Protein AF-A0AAW7X989-F1 (afdb_monomer)

Structure (mmCIF, N/CA/C/O backbone):
data_AF-A0AAW7X989-F1
#
_entry.id   AF-A0AAW7X989-F1
#
loop_
_atom_site.group_PDB
_atom_site.id
_atom_site.type_symbol
_atom_site.label_atom_id
_atom_site.label_alt_id
_atom_site.label_comp_id
_atom_site.label_asym_id
_atom_site.label_entity_id
_atom_site.label_seq_id
_atom_site.pdbx_PDB_ins_code
_atom_site.Cartn_x
_atom_site.Cartn_y
_atom_site.Cartn_z
_atom_site.occupancy
_atom_site.B_iso_or_equiv
_atom_site.auth_seq_id
_atom_site.auth_comp_id
_atom_site.auth_asym_id
_atom_site.auth_atom_id
_atom_site.pdbx_PDB_model_num
ATOM 1 N N . MET A 1 1 ? -22.372 1.387 -20.080 1.00 26.94 1 MET A N 1
ATOM 2 C CA . MET A 1 1 ? -23.281 0.435 -19.406 1.00 26.94 1 MET A CA 1
ATOM 3 C C . MET A 1 1 ? -22.443 -0.759 -18.949 1.00 26.94 1 MET A C 1
ATOM 5 O O . MET A 1 1 ? -22.240 -1.697 -19.709 1.00 26.94 1 MET A O 1
ATOM 9 N N . LEU A 1 2 ? -21.812 -0.649 -17.776 1.00 22.92 2 LEU A N 1
ATOM 10 C CA . LEU A 1 2 ? -20.914 -1.677 -17.239 1.00 22.92 2 LEU A CA 1
ATOM 11 C C . LEU A 1 2 ? -21.767 -2.790 -16.630 1.00 22.92 2 LEU A C 1
ATOM 13 O O . LEU A 1 2 ? -22.501 -2.557 -15.675 1.00 22.92 2 LEU A O 1
ATOM 17 N N . ARG A 1 3 ? -21.714 -3.981 -17.230 1.00 20.20 3 ARG A N 1
ATOM 18 C CA . ARG A 1 3 ? -22.381 -5.175 -16.711 1.00 20.20 3 ARG A CA 1
ATOM 19 C C . ARG A 1 3 ? -21.536 -5.755 -15.579 1.00 20.20 3 ARG A C 1
ATOM 21 O O . ARG A 1 3 ? -20.533 -6.415 -15.831 1.00 20.20 3 ARG A O 1
ATOM 28 N N . THR A 1 4 ? -21.962 -5.528 -14.345 1.00 22.70 4 THR A N 1
ATOM 29 C CA . THR A 1 4 ? -21.593 -6.339 -13.185 1.00 22.70 4 THR A CA 1
ATOM 30 C C . THR A 1 4 ? -22.244 -7.712 -13.341 1.00 22.70 4 THR A C 1
ATOM 32 O O . THR A 1 4 ? -23.438 -7.880 -13.113 1.00 22.70 4 THR A O 1
ATOM 35 N N . LYS A 1 5 ? -21.471 -8.709 -13.779 1.00 21.55 5 LYS A N 1
ATOM 36 C CA . LYS A 1 5 ? -21.834 -10.113 -13.567 1.00 21.55 5 LYS A CA 1
ATOM 37 C C . LYS A 1 5 ? -21.231 -10.543 -12.237 1.00 21.55 5 LYS A C 1
ATOM 39 O O . LYS A 1 5 ? -20.015 -10.652 -12.118 1.00 21.55 5 LYS A O 1
ATOM 44 N N . ALA A 1 6 ? -22.104 -10.761 -11.258 1.00 25.00 6 ALA A N 1
ATOM 45 C CA . ALA A 1 6 ? -21.800 -11.579 -10.100 1.00 25.00 6 ALA A CA 1
ATOM 46 C C . ALA A 1 6 ? -21.464 -12.993 -10.596 1.00 25.00 6 ALA A C 1
ATOM 48 O O . ALA A 1 6 ? -22.260 -13.607 -11.308 1.00 25.00 6 ALA A O 1
ATOM 49 N N . ILE A 1 7 ? -20.270 -13.474 -10.265 1.00 24.34 7 ILE A N 1
ATOM 50 C CA . ILE A 1 7 ? -19.922 -14.890 -10.336 1.00 24.34 7 ILE A CA 1
ATOM 51 C C . ILE A 1 7 ? -19.793 -15.328 -8.883 1.00 24.34 7 ILE A C 1
ATOM 53 O O . ILE A 1 7 ? -18.969 -14.798 -8.140 1.00 24.34 7 ILE A O 1
ATOM 57 N N . SER A 1 8 ? -20.694 -16.216 -8.475 1.00 21.70 8 SER A N 1
ATOM 58 C CA . SER A 1 8 ? -20.720 -16.834 -7.158 1.00 21.70 8 SER A CA 1
ATOM 59 C C . SER A 1 8 ? -19.760 -18.016 -7.085 1.00 21.70 8 SER A C 1
ATOM 61 O O . SER A 1 8 ? -19.730 -18.825 -8.007 1.00 21.70 8 SER A O 1
ATOM 63 N N . CYS A 1 9 ? -19.157 -18.143 -5.905 1.00 22.80 9 CYS A N 1
ATOM 64 C CA . CYS A 1 9 ? -18.614 -19.344 -5.270 1.00 22.80 9 CYS A CA 1
ATOM 65 C C . CYS A 1 9 ? -17.333 -19.985 -5.826 1.00 22.80 9 CYS A C 1
ATOM 67 O O . CYS A 1 9 ? -17.246 -20.375 -6.981 1.00 22.80 9 CYS A O 1
ATOM 69 N N . GLU A 1 10 ? -16.417 -20.159 -4.866 1.00 23.67 10 GLU A N 1
ATOM 70 C CA . GLU A 1 10 ? -15.284 -21.086 -4.824 1.00 23.67 10 GLU A CA 1
ATOM 71 C C . GLU A 1 10 ? -14.110 -20.782 -5.763 1.00 23.67 10 GLU A C 1
ATOM 73 O O . GLU A 1 10 ? -14.088 -21.192 -6.911 1.00 23.67 10 GLU A O 1
ATOM 78 N N . GLU A 1 11 ? -13.092 -20.079 -5.238 1.00 25.34 11 GLU A N 1
ATOM 79 C CA . GLU A 1 11 ? -11.726 -20.625 -5.099 1.00 25.34 11 GLU A CA 1
ATOM 80 C C . GLU A 1 11 ? -10.721 -19.575 -4.559 1.00 25.34 11 GLU A C 1
ATOM 82 O O . GLU A 1 11 ? -10.285 -18.647 -5.237 1.00 25.34 11 GLU A O 1
ATOM 87 N N . ARG A 1 12 ? -10.304 -19.801 -3.302 1.00 27.39 12 ARG A N 1
ATOM 88 C CA . ARG A 1 12 ? -9.016 -19.414 -2.685 1.00 27.39 12 ARG A CA 1
ATOM 89 C C . ARG A 1 12 ? -8.702 -17.915 -2.529 1.00 27.39 12 ARG A C 1
ATOM 91 O O . ARG A 1 12 ? -7.786 -17.360 -3.149 1.00 27.39 12 ARG A O 1
ATOM 98 N N . LEU A 1 13 ? -9.350 -17.316 -1.526 1.00 29.34 13 LEU A N 1
ATOM 99 C CA . LEU A 1 13 ? -8.733 -16.281 -0.689 1.00 29.34 13 LEU A CA 1
ATOM 100 C C . LEU A 1 13 ? -7.548 -16.912 0.063 1.00 29.34 13 LEU A C 1
ATOM 102 O O . LEU A 1 13 ? -7.733 -17.637 1.039 1.00 29.34 13 LEU A O 1
ATOM 106 N N . ALA A 1 14 ? -6.325 -16.664 -0.403 1.00 28.02 14 ALA A N 1
ATOM 107 C CA . ALA A 1 14 ? -5.122 -16.994 0.351 1.00 28.02 14 ALA A CA 1
ATOM 108 C C . ALA A 1 14 ? -4.975 -15.978 1.496 1.00 28.02 14 ALA A C 1
ATOM 110 O O . ALA A 1 14 ? -4.325 -14.946 1.362 1.00 28.02 14 ALA A O 1
ATOM 111 N N . ALA A 1 15 ? -5.642 -16.242 2.620 1.00 29.88 15 ALA A N 1
ATOM 112 C CA . ALA A 1 15 ? -5.335 -15.592 3.887 1.00 29.88 15 ALA A CA 1
ATOM 113 C C . ALA A 1 15 ? -4.097 -16.280 4.483 1.00 29.88 15 ALA A C 1
ATOM 115 O O . ALA A 1 15 ? -4.205 -17.167 5.332 1.00 29.88 15 ALA A O 1
ATOM 116 N N . GLU A 1 16 ? -2.904 -15.920 4.008 1.00 29.95 16 GLU A N 1
ATOM 117 C CA . GLU A 1 16 ? -1.667 -16.401 4.621 1.00 29.95 16 GLU A CA 1
ATOM 118 C C . GLU A 1 16 ? -1.505 -15.766 6.011 1.00 29.95 16 GLU A C 1
ATOM 120 O O . GLU A 1 16 ? -1.344 -14.554 6.179 1.00 29.95 16 GLU A O 1
ATOM 125 N N . ARG A 1 17 ? -1.590 -16.610 7.047 1.00 31.03 17 ARG A N 1
ATOM 126 C CA . ARG A 1 17 ? -1.372 -16.244 8.452 1.00 31.03 17 ARG A CA 1
ATOM 127 C C . ARG A 1 17 ? 0.098 -15.887 8.687 1.00 31.03 17 ARG A C 1
ATOM 129 O O . ARG A 1 17 ? 0.877 -16.734 9.115 1.00 31.03 17 ARG A O 1
ATOM 136 N N . PHE A 1 18 ? 0.463 -14.624 8.512 1.00 30.81 18 PHE A N 1
ATOM 137 C CA . PHE A 1 18 ? 1.726 -14.095 9.028 1.00 30.81 18 PHE A CA 1
ATOM 138 C C . PHE A 1 18 ? 1.503 -13.444 10.397 1.00 30.81 18 PHE A C 1
ATOM 140 O O . PHE A 1 18 ? 1.149 -12.275 10.501 1.00 30.81 18 PHE A O 1
ATOM 147 N N . GLY A 1 19 ? 1.705 -14.213 11.472 1.00 31.80 19 GLY A N 1
ATOM 148 C CA . GLY A 1 19 ? 1.618 -13.687 12.834 1.00 31.80 19 GLY A CA 1
ATOM 149 C C . GLY A 1 19 ? 1.968 -14.716 13.907 1.00 31.80 19 GLY A C 1
ATOM 150 O O . GLY A 1 19 ? 1.296 -15.735 14.059 1.00 31.80 19 GLY A O 1
ATOM 151 N N . SER A 1 20 ? 3.023 -14.428 14.674 1.00 30.95 20 SER A N 1
ATOM 152 C CA . SER A 1 20 ? 3.416 -15.176 15.871 1.00 30.95 20 SER A CA 1
ATOM 153 C C . SER A 1 20 ? 2.244 -15.255 16.859 1.00 30.95 20 SER A C 1
ATOM 155 O O . SER A 1 20 ? 1.770 -14.232 17.358 1.00 30.95 20 SER A O 1
ATOM 157 N N . ARG A 1 21 ? 1.756 -16.472 17.144 1.00 33.25 21 ARG A N 1
ATOM 158 C CA . ARG A 1 21 ? 0.724 -16.707 18.164 1.00 33.25 21 ARG A CA 1
ATOM 159 C C . ARG A 1 21 ? 1.309 -16.400 19.540 1.00 33.25 21 ARG A C 1
ATOM 161 O O . ARG A 1 21 ? 1.908 -17.274 20.165 1.00 33.25 21 ARG A O 1
ATOM 168 N N . LYS A 1 22 ? 1.070 -15.207 20.080 1.00 33.12 22 LYS A N 1
ATOM 169 C CA . LYS A 1 22 ? 1.146 -15.027 21.534 1.00 33.12 22 LYS A CA 1
ATOM 170 C C . LYS A 1 22 ? -0.106 -15.650 22.149 1.00 33.12 22 LYS A C 1
ATOM 172 O O . LYS A 1 22 ? -1.164 -15.034 22.193 1.00 33.12 22 LYS A O 1
ATOM 177 N N . LYS A 1 23 ? 0.011 -16.911 22.579 1.00 32.81 23 LYS A N 1
ATOM 178 C CA . LYS A 1 23 ? -0.984 -17.577 23.431 1.00 32.81 23 LYS A CA 1
ATOM 179 C C . LYS A 1 23 ? -1.071 -16.808 24.752 1.00 32.81 23 LYS A C 1
ATOM 181 O O . LYS A 1 23 ? -0.199 -16.949 25.602 1.00 32.81 23 LYS A O 1
ATOM 186 N N . GLN A 1 24 ? -2.137 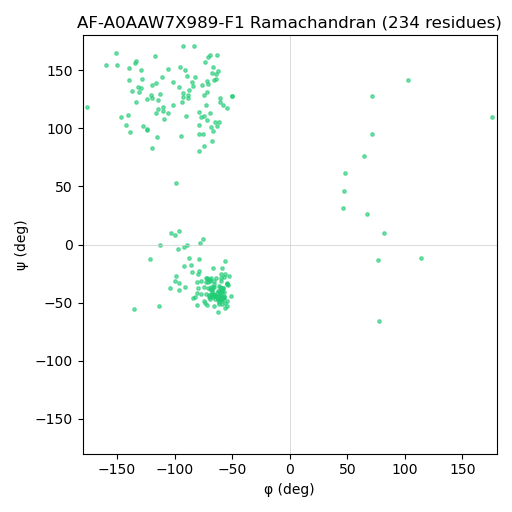-16.044 24.941 1.00 34.72 24 GLN A N 1
ATOM 187 C CA . GLN A 1 24 ? -2.627 -15.705 26.270 1.00 34.72 24 GLN A CA 1
ATOM 188 C C . GLN A 1 24 ? -4.141 -15.920 26.259 1.00 34.72 24 GLN A C 1
ATOM 190 O O . GLN A 1 24 ? -4.839 -15.451 25.365 1.00 34.72 24 GLN A O 1
ATOM 195 N N . LEU A 1 25 ? -4.598 -16.772 27.174 1.00 37.41 25 LEU A N 1
ATOM 196 C CA . LEU A 1 25 ? -5.944 -17.332 27.246 1.00 37.41 25 LEU A CA 1
ATOM 197 C C . LEU A 1 25 ? -7.041 -16.252 27.151 1.00 37.41 25 LEU A C 1
ATOM 199 O O . LEU A 1 25 ? -7.033 -15.302 27.929 1.00 37.41 25 LEU A O 1
ATOM 203 N N . GLY A 1 26 ? -7.996 -16.442 26.231 1.00 38.66 26 GLY A N 1
ATOM 204 C CA . GLY A 1 26 ? -9.345 -15.864 26.321 1.00 38.66 26 GLY A CA 1
ATOM 205 C C . GLY A 1 26 ? -9.778 -14.816 25.288 1.00 38.66 26 GLY A C 1
ATOM 206 O O . GLY A 1 26 ? -10.966 -14.529 25.241 1.00 38.66 26 GLY A O 1
ATOM 207 N N . LEU A 1 27 ? -8.897 -14.250 24.453 1.00 46.69 27 LEU A N 1
ATOM 208 C CA . LEU A 1 27 ? -9.274 -13.221 23.462 1.00 46.69 27 LEU A CA 1
ATOM 209 C C . LEU A 1 27 ? -8.399 -13.370 22.207 1.00 46.69 27 LEU A C 1
ATOM 211 O O . LEU A 1 27 ? -7.190 -13.138 22.259 1.00 46.69 27 LEU A O 1
ATOM 215 N N . ILE A 1 28 ? -8.975 -13.815 21.087 1.00 60.03 28 ILE A N 1
ATOM 216 C CA . ILE A 1 28 ? -8.216 -14.077 19.856 1.00 60.03 28 ILE A CA 1
ATOM 217 C C . ILE A 1 28 ? -7.947 -12.743 19.154 1.00 60.03 28 ILE A C 1
ATOM 219 O O . ILE A 1 28 ? -8.771 -12.264 18.379 1.00 60.03 28 ILE A O 1
ATOM 223 N N . ARG A 1 29 ? -6.768 -12.167 19.403 1.00 72.19 29 ARG A N 1
ATOM 224 C CA . ARG A 1 29 ? -6.212 -11.143 18.518 1.00 72.19 29 ARG A CA 1
ATOM 225 C C . ARG A 1 29 ? -5.416 -11.781 17.404 1.00 72.19 29 ARG A C 1
ATOM 227 O O . ARG A 1 29 ? -4.579 -12.650 17.659 1.00 72.19 29 ARG A O 1
ATOM 234 N N . VAL A 1 30 ? -5.658 -11.331 16.183 1.00 85.88 30 VAL A N 1
ATOM 235 C CA . VAL A 1 30 ? -4.981 -11.843 14.991 1.00 85.88 30 VAL A CA 1
ATOM 236 C C . VAL A 1 30 ? -4.474 -10.667 14.180 1.00 85.88 30 VAL A C 1
ATOM 238 O O . VAL A 1 30 ? -5.231 -9.740 13.909 1.00 85.88 30 VAL A O 1
ATOM 241 N N . SER A 1 31 ? -3.206 -10.728 13.781 1.00 88.25 31 SER A N 1
ATOM 242 C CA . SER A 1 31 ? -2.704 -9.883 12.704 1.00 88.25 31 SER A CA 1
ATOM 243 C C . SER A 1 31 ? -2.939 -10.613 11.387 1.00 88.25 31 SER A C 1
ATOM 245 O O . SER A 1 31 ? -2.574 -11.786 11.251 1.00 88.25 31 SER A O 1
ATOM 247 N N . LEU A 1 32 ? -3.612 -9.951 10.454 1.00 92.44 32 LEU A N 1
ATOM 248 C CA . LEU A 1 32 ? -4.003 -10.496 9.162 1.00 92.44 32 LEU A CA 1
ATOM 249 C C . LEU A 1 32 ? -3.562 -9.551 8.048 1.00 92.44 32 LEU A C 1
ATOM 251 O O . LEU A 1 32 ? -3.634 -8.330 8.179 1.00 92.44 32 LEU A O 1
ATOM 255 N N . VAL A 1 33 ? -3.120 -10.126 6.934 1.00 92.38 33 VAL A N 1
ATOM 256 C CA . VAL A 1 33 ? -2.794 -9.376 5.724 1.00 92.38 33 VAL A CA 1
ATOM 257 C C . VAL A 1 33 ? -3.772 -9.765 4.627 1.00 92.38 33 VAL A C 1
ATOM 259 O O . VAL A 1 33 ? -3.887 -10.938 4.284 1.00 92.38 33 VAL A O 1
ATOM 262 N N . LEU A 1 34 ? -4.454 -8.770 4.065 1.00 93.75 34 LEU A N 1
ATOM 263 C CA . LEU A 1 34 ? -5.230 -8.913 2.842 1.00 93.75 34 LEU A CA 1
ATOM 264 C C . LEU A 1 34 ? -4.353 -8.522 1.653 1.00 93.75 34 LEU A C 1
ATOM 266 O O . LEU A 1 34 ? -3.858 -7.397 1.598 1.00 93.75 34 LEU A O 1
ATOM 270 N N . GLN A 1 35 ? -4.176 -9.434 0.702 1.00 93.44 35 GLN A N 1
ATOM 271 C CA . GLN A 1 35 ? -3.420 -9.193 -0.526 1.00 93.44 35 GLN A CA 1
ATOM 272 C C . GLN A 1 35 ? -4.358 -8.931 -1.703 1.00 93.44 35 GLN A C 1
ATOM 274 O O . GLN A 1 35 ? -5.367 -9.613 -1.879 1.00 93.44 35 GLN A O 1
ATOM 279 N N . ILE A 1 36 ? -3.982 -7.973 -2.546 1.00 93.25 36 ILE A N 1
ATOM 280 C CA . ILE A 1 36 ? -4.599 -7.735 -3.847 1.00 93.25 36 ILE A CA 1
ATOM 281 C C . ILE A 1 36 ? -3.566 -8.040 -4.909 1.00 93.25 36 ILE A C 1
ATOM 283 O O . ILE A 1 36 ? -2.535 -7.372 -5.011 1.00 93.25 36 ILE A O 1
ATOM 287 N N . ASN A 1 37 ? -3.869 -9.050 -5.710 1.00 93.38 37 ASN A N 1
ATOM 288 C CA . ASN A 1 37 ? -2.971 -9.552 -6.732 1.00 93.38 37 ASN A CA 1
ATOM 289 C C . ASN A 1 37 ? -3.279 -8.924 -8.089 1.00 93.38 37 ASN A C 1
ATOM 291 O O . ASN A 1 37 ? -4.418 -8.560 -8.389 1.00 93.38 37 ASN A O 1
ATOM 295 N N . PHE A 1 38 ? -2.257 -8.836 -8.929 1.00 92.94 38 PHE A N 1
ATOM 296 C CA . PHE A 1 38 ? -2.438 -8.519 -10.334 1.00 92.94 38 PHE A CA 1
ATOM 297 C C . PHE A 1 38 ? -3.246 -9.614 -11.044 1.00 92.94 38 PHE A C 1
ATOM 299 O O . PHE A 1 38 ? -3.099 -10.800 -10.726 1.00 92.94 38 PHE A O 1
ATOM 306 N N . PRO A 1 39 ? -4.060 -9.251 -12.051 1.00 91.81 39 PRO A N 1
ATOM 307 C CA . PRO A 1 39 ? -4.686 -10.242 -12.910 1.00 91.81 39 PRO A CA 1
ATOM 308 C C . PRO A 1 39 ? -3.626 -10.970 -13.744 1.00 91.81 39 PRO A C 1
ATOM 310 O O . PRO A 1 39 ? -2.599 -10.396 -14.113 1.00 91.81 39 PRO A O 1
ATOM 313 N N . THR A 1 40 ? -3.904 -12.212 -14.139 1.00 91.31 40 THR A N 1
ATOM 314 C CA . THR A 1 40 ? -2.998 -13.024 -14.973 1.00 91.31 40 THR A CA 1
ATOM 315 C C . THR A 1 40 ? -2.598 -12.321 -16.274 1.00 91.31 40 THR A C 1
ATOM 317 O O . THR A 1 40 ? -1.477 -12.475 -16.752 1.00 91.31 40 THR A O 1
ATOM 320 N N . SER A 1 41 ? -3.491 -11.510 -16.851 1.00 93.19 41 SER A N 1
ATOM 321 C CA . SER A 1 41 ? -3.196 -10.713 -18.048 1.00 93.19 41 SER A CA 1
ATOM 322 C C . SER A 1 41 ? -2.070 -9.703 -17.824 1.00 93.19 41 SER A C 1
ATOM 324 O O . SER A 1 41 ? -1.263 -9.486 -18.724 1.00 93.19 41 SER A O 1
ATOM 326 N N . HIS A 1 42 ? -1.981 -9.114 -16.631 1.00 94.25 42 HIS A N 1
ATOM 327 C CA . HIS A 1 42 ? -0.890 -8.219 -16.261 1.00 94.25 42 HIS A CA 1
ATOM 328 C C . HIS A 1 42 ? 0.418 -8.979 -16.083 1.00 94.25 42 HIS A C 1
ATOM 330 O O . HIS A 1 42 ? 1.441 -8.539 -16.595 1.00 94.25 42 HIS A O 1
ATOM 336 N N . VAL A 1 43 ? 0.378 -10.139 -15.418 1.00 92.31 43 VAL A N 1
ATOM 337 C CA . VAL A 1 43 ? 1.565 -10.982 -15.189 1.00 92.31 43 VAL A CA 1
ATOM 338 C C . VAL A 1 43 ? 2.228 -11.363 -16.518 1.00 92.31 43 VAL A C 1
ATOM 340 O O . VAL A 1 43 ? 3.421 -11.136 -16.689 1.00 92.31 43 VAL A O 1
ATOM 343 N N . LYS A 1 44 ? 1.447 -11.776 -17.524 1.00 93.56 44 LYS A N 1
ATOM 344 C CA . LYS A 1 44 ? 1.967 -12.077 -18.874 1.00 93.56 44 LYS A CA 1
ATOM 345 C C . LYS A 1 44 ? 2.652 -10.880 -19.540 1.00 93.56 44 LYS A C 1
ATOM 347 O O . LYS A 1 44 ? 3.671 -11.020 -20.212 1.00 93.56 44 LYS A O 1
ATOM 352 N N . LYS A 1 45 ? 2.086 -9.681 -19.387 1.00 95.75 45 LYS A N 1
ATOM 353 C CA . LYS A 1 45 ? 2.678 -8.456 -19.944 1.00 95.75 45 LYS A CA 1
ATOM 354 C C . LYS A 1 45 ? 3.941 -8.050 -19.199 1.00 95.75 45 LYS A C 1
ATOM 356 O O . LYS A 1 45 ? 4.886 -7.582 -19.825 1.00 95.75 45 LYS A O 1
ATOM 361 N N . TYR A 1 46 ? 3.952 -8.235 -17.885 1.00 95.12 46 TYR A N 1
ATOM 362 C CA . TYR A 1 46 ? 5.126 -8.050 -17.051 1.00 95.12 46 TYR A CA 1
ATOM 363 C C . TYR A 1 46 ? 6.270 -8.965 -17.511 1.00 95.12 46 TYR A C 1
ATOM 365 O O . TYR A 1 46 ? 7.346 -8.460 -17.817 1.00 95.12 46 TYR A O 1
ATOM 373 N N . GLU A 1 47 ? 6.025 -10.263 -17.682 1.00 94.50 47 GLU A N 1
ATOM 374 C CA . GLU A 1 47 ? 7.021 -11.215 -18.196 1.00 94.50 47 GLU A CA 1
ATOM 375 C C . GLU A 1 47 ? 7.552 -10.794 -19.575 1.00 94.50 47 GLU A C 1
ATOM 377 O O . GLU A 1 47 ? 8.761 -10.737 -19.794 1.00 94.50 47 GLU A O 1
ATOM 382 N N . ALA A 1 48 ? 6.660 -10.404 -20.491 1.00 96.31 48 ALA A N 1
ATOM 383 C CA . ALA A 1 48 ? 7.038 -10.013 -21.848 1.00 96.31 48 ALA A CA 1
ATOM 384 C C . ALA A 1 48 ? 7.825 -8.689 -21.926 1.00 96.31 48 ALA A C 1
ATOM 386 O O . ALA A 1 48 ? 8.733 -8.554 -22.753 1.00 96.31 48 ALA A O 1
ATOM 387 N N . LEU A 1 49 ? 7.460 -7.695 -21.108 1.00 97.19 49 LEU A N 1
ATOM 388 C CA . LEU A 1 49 ? 7.987 -6.328 -21.197 1.00 97.19 49 LEU A CA 1
ATOM 389 C C . LEU A 1 49 ? 9.111 -6.027 -20.210 1.00 97.19 49 LEU A C 1
ATOM 391 O O . LEU A 1 49 ? 9.911 -5.141 -20.496 1.00 97.19 49 LEU A O 1
ATOM 395 N N . VAL A 1 50 ? 9.163 -6.716 -19.068 1.00 96.25 50 VAL A N 1
ATOM 396 C CA . VAL A 1 50 ? 10.196 -6.537 -18.031 1.00 96.25 50 VAL A CA 1
ATOM 397 C C . VAL A 1 50 ? 11.266 -7.615 -18.128 1.00 96.25 50 VAL A C 1
ATOM 399 O O . VAL A 1 50 ? 12.428 -7.307 -17.867 1.00 96.25 50 VAL A O 1
ATOM 402 N N . LYS A 1 51 ? 10.893 -8.823 -18.576 1.00 95.25 51 LYS A N 1
ATOM 403 C CA . LYS A 1 51 ? 11.789 -9.978 -18.715 1.00 95.25 51 LYS A CA 1
ATOM 404 C C . LYS A 1 51 ? 12.623 -10.181 -17.444 1.00 95.25 51 LYS A C 1
ATOM 406 O O . LYS A 1 51 ? 13.840 -9.984 -17.498 1.00 95.25 51 LYS A O 1
ATOM 411 N N . PRO A 1 52 ? 11.972 -10.443 -16.298 1.00 92.56 52 PRO A N 1
ATOM 412 C CA . PRO A 1 52 ? 12.703 -10.659 -15.061 1.00 92.56 52 PRO A CA 1
ATOM 413 C C . PRO A 1 52 ? 13.607 -11.890 -15.189 1.00 92.56 52 PRO A C 1
ATOM 415 O O . PRO A 1 52 ? 13.305 -12.807 -15.956 1.00 92.56 52 PRO A O 1
ATOM 418 N N . ASP A 1 53 ? 14.731 -11.873 -14.484 1.00 86.00 53 ASP A N 1
ATOM 419 C CA . ASP A 1 53 ? 15.665 -13.001 -14.406 1.00 86.00 53 ASP A CA 1
ATOM 420 C C . ASP A 1 53 ? 15.113 -14.156 -13.557 1.00 86.00 53 ASP A C 1
ATOM 422 O O . ASP A 1 53 ? 15.406 -15.313 -13.851 1.00 86.00 53 ASP A O 1
ATOM 426 N N . ASP A 1 54 ? 14.263 -13.842 -12.579 1.00 83.88 54 ASP A N 1
ATOM 427 C CA . ASP A 1 54 ? 13.477 -14.785 -11.787 1.00 83.88 54 ASP A CA 1
ATOM 428 C C . ASP A 1 54 ? 11.962 -14.521 -11.939 1.00 83.88 54 ASP A C 1
ATOM 430 O O . ASP A 1 54 ? 11.466 -13.398 -11.792 1.00 83.88 54 ASP A O 1
ATOM 434 N N . LEU A 1 55 ? 11.206 -15.575 -12.256 1.00 77.00 55 LEU A N 1
ATOM 435 C CA . LEU A 1 55 ? 9.748 -15.517 -12.385 1.00 77.00 55 LEU A CA 1
ATOM 436 C C . LEU A 1 55 ? 9.043 -15.559 -11.022 1.00 77.00 55 LEU A C 1
ATOM 438 O O . LEU A 1 55 ? 7.936 -15.024 -10.897 1.00 77.00 55 LEU A O 1
ATOM 442 N N . GLU A 1 56 ? 9.664 -16.135 -9.995 1.00 78.25 56 GLU A N 1
ATOM 443 C CA . GLU A 1 56 ? 9.102 -16.261 -8.648 1.00 78.25 56 GLU A CA 1
ATOM 444 C C . GLU A 1 56 ? 9.298 -14.983 -7.834 1.00 78.25 56 GLU A C 1
ATOM 446 O O . GLU A 1 56 ? 8.324 -14.476 -7.269 1.00 78.25 56 GLU A O 1
ATOM 451 N N . HIS A 1 57 ? 10.495 -14.391 -7.864 1.00 79.19 57 HIS A N 1
ATOM 452 C CA . HIS A 1 57 ? 10.817 -13.157 -7.143 1.00 79.19 57 HIS A CA 1
ATOM 453 C C . HIS A 1 57 ? 11.356 -12.069 -8.075 1.00 79.19 57 HIS A C 1
ATOM 455 O O . HIS A 1 57 ? 12.525 -12.040 -8.434 1.00 79.19 57 HIS A O 1
ATOM 461 N N . GLY A 1 58 ? 10.484 -11.135 -8.455 1.00 84.75 58 GLY A N 1
ATOM 462 C CA . GLY A 1 58 ? 10.820 -10.093 -9.423 1.00 84.75 58 GLY A CA 1
ATOM 463 C C . GLY A 1 58 ? 11.347 -8.775 -8.821 1.00 84.75 58 GLY A C 1
ATOM 464 O O . GLY A 1 58 ? 11.139 -8.498 -7.634 1.00 84.75 58 GLY A O 1
ATOM 465 N N . PRO A 1 59 ? 11.843 -7.845 -9.670 1.00 89.75 59 PRO A N 1
ATOM 466 C CA . PRO A 1 59 ? 12.419 -6.537 -9.299 1.00 89.75 59 PRO A CA 1
ATOM 467 C C . PRO A 1 59 ? 11.535 -5.602 -8.481 1.00 89.75 59 PRO A C 1
ATOM 469 O O . PRO A 1 59 ? 12.003 -4.580 -7.963 1.00 89.75 59 PRO A O 1
ATOM 472 N N . PHE A 1 60 ? 10.240 -5.892 -8.406 1.00 92.31 60 PHE A N 1
ATOM 473 C CA . PHE A 1 60 ? 9.251 -5.027 -7.773 1.00 92.31 60 PHE A CA 1
ATOM 474 C C . PHE A 1 60 ? 8.656 -5.636 -6.503 1.00 92.31 60 PHE A C 1
ATOM 476 O O . PHE A 1 60 ? 7.872 -4.978 -5.821 1.00 92.31 60 PHE A O 1
ATOM 483 N N . GLU A 1 61 ? 9.082 -6.838 -6.127 1.00 88.38 61 GLU A N 1
ATOM 484 C CA . GLU A 1 61 ? 8.659 -7.519 -4.908 1.00 88.38 61 GLU A CA 1
ATOM 485 C C . GLU A 1 61 ? 9.601 -7.187 -3.754 1.00 88.38 61 GLU A C 1
ATOM 487 O O . GLU A 1 61 ? 10.771 -6.852 -3.945 1.00 88.38 61 GLU A O 1
ATOM 492 N N . SER A 1 62 ? 9.087 -7.180 -2.523 1.00 79.69 62 SER A N 1
ATOM 493 C CA . SER A 1 62 ? 9.888 -6.911 -1.329 1.00 79.69 62 SER A CA 1
ATOM 494 C C . SER A 1 62 ? 9.918 -8.134 -0.433 1.00 79.69 62 SER A C 1
ATOM 496 O O . SER A 1 62 ? 8.908 -8.475 0.162 1.00 79.69 62 SER A O 1
ATOM 498 N N . TRP A 1 63 ? 11.098 -8.734 -0.297 1.00 72.62 63 TRP A N 1
ATOM 499 C CA . TRP A 1 63 ? 11.366 -9.945 0.485 1.00 72.62 63 TRP A CA 1
ATOM 500 C C . TRP A 1 63 ? 10.949 -9.849 1.961 1.00 72.62 63 TRP A C 1
ATOM 502 O O . TRP A 1 63 ? 10.674 -10.853 2.603 1.00 72.62 63 TRP A O 1
ATOM 512 N N . CYS A 1 64 ? 10.896 -8.635 2.515 1.00 74.38 64 CYS A N 1
ATOM 513 C CA . CYS A 1 64 ? 10.448 -8.384 3.884 1.00 74.38 64 CYS A CA 1
ATOM 514 C C . CYS A 1 64 ? 8.943 -8.084 4.005 1.00 74.38 64 CYS A C 1
ATOM 516 O O . CYS A 1 64 ? 8.464 -7.848 5.116 1.00 74.38 64 CYS A O 1
ATOM 518 N N . HIS A 1 65 ? 8.208 -8.030 2.891 1.00 77.75 65 HIS A N 1
ATOM 519 C CA . HIS A 1 65 ? 6.786 -7.695 2.850 1.00 77.75 65 HIS A CA 1
ATOM 520 C C . HIS A 1 65 ? 5.954 -8.874 2.318 1.00 77.75 65 HIS A C 1
ATOM 522 O O . HIS A 1 65 ? 6.499 -9.784 1.696 1.00 77.75 65 HIS A O 1
ATOM 528 N N . PRO A 1 66 ? 4.629 -8.873 2.548 1.00 76.50 66 PRO A N 1
ATOM 529 C CA . PRO A 1 66 ? 3.758 -9.957 2.107 1.00 76.50 66 PRO A CA 1
ATOM 530 C C . PRO A 1 66 ? 3.691 -10.051 0.576 1.00 76.50 66 PRO A C 1
ATOM 532 O O . PRO A 1 66 ? 3.003 -9.264 -0.078 1.00 76.50 66 PRO A O 1
ATOM 535 N N . VAL A 1 67 ? 4.363 -11.050 0.011 1.00 79.06 67 VAL A N 1
ATOM 536 C CA . VAL A 1 67 ? 4.326 -11.395 -1.417 1.00 79.06 67 VAL A CA 1
ATOM 537 C C . VAL A 1 67 ? 3.718 -12.781 -1.579 1.00 79.06 67 VAL A C 1
ATOM 539 O O . VAL A 1 67 ? 3.962 -13.667 -0.761 1.00 79.06 67 VAL A O 1
ATOM 542 N N . HIS A 1 68 ? 2.871 -12.946 -2.588 1.00 77.81 68 HIS A N 1
ATOM 543 C CA . HIS A 1 68 ? 2.200 -14.213 -2.846 1.00 77.81 68 HIS A CA 1
ATOM 544 C C . HIS A 1 68 ? 3.192 -15.217 -3.451 1.00 77.81 68 HIS A C 1
ATOM 546 O O . HIS A 1 68 ? 3.862 -14.910 -4.432 1.00 77.81 68 HIS A O 1
ATOM 552 N N . GLN A 1 69 ? 3.274 -16.419 -2.875 1.00 70.81 69 GLN A N 1
ATOM 553 C CA . GLN A 1 69 ? 4.313 -17.404 -3.212 1.00 70.81 69 GLN A CA 1
ATOM 554 C C . GLN A 1 69 ? 3.958 -18.278 -4.432 1.00 70.81 69 GLN A C 1
ATOM 556 O O . GLN A 1 69 ? 4.839 -18.772 -5.120 1.00 70.81 69 GLN A O 1
ATOM 561 N N . GLU A 1 70 ? 2.670 -18.442 -4.761 1.00 70.88 70 GLU A N 1
ATOM 562 C CA . GLU A 1 70 ? 2.211 -19.365 -5.819 1.00 70.88 70 GLU A CA 1
ATOM 563 C C . GLU A 1 70 ? 1.922 -18.650 -7.162 1.00 70.88 70 GLU A C 1
ATOM 565 O O . GLU A 1 70 ? 0.820 -18.717 -7.710 1.00 70.88 70 GLU A O 1
ATOM 570 N N . GLY A 1 71 ? 2.878 -17.872 -7.675 1.00 65.94 71 GLY A N 1
ATOM 571 C CA . GLY A 1 71 ? 2.862 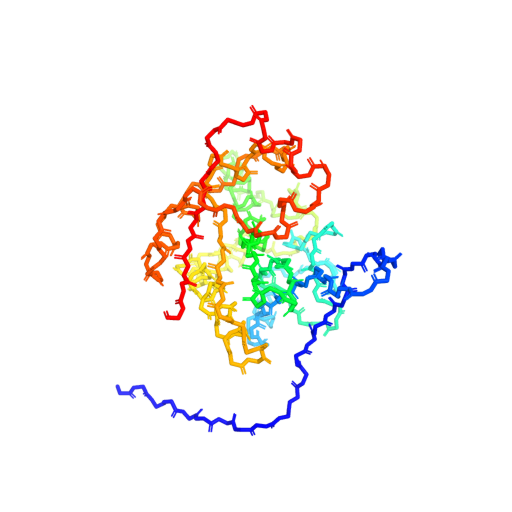-17.347 -9.055 1.00 65.94 71 GLY A CA 1
ATOM 572 C C . GLY A 1 71 ? 1.926 -16.163 -9.361 1.00 65.94 71 GLY A C 1
ATOM 573 O O . GLY A 1 71 ? 2.087 -15.499 -10.388 1.00 65.94 71 GLY A O 1
ATOM 574 N N . ARG A 1 72 ? 0.973 -15.819 -8.485 1.00 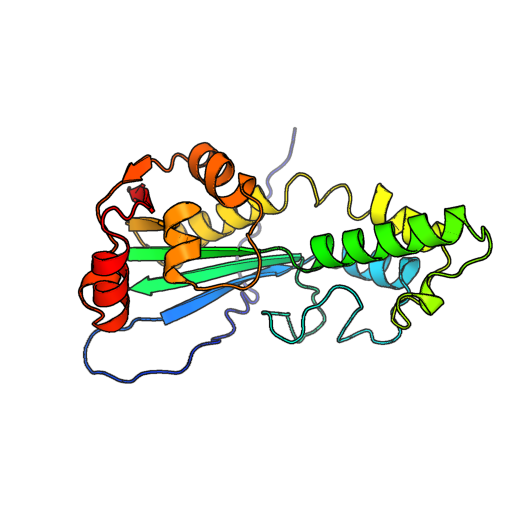81.62 72 ARG A N 1
ATOM 575 C CA . ARG A 1 72 ? 0.292 -14.511 -8.561 1.00 81.62 72 ARG A CA 1
ATOM 576 C C . ARG A 1 72 ? 1.214 -13.426 -8.014 1.00 81.62 72 ARG A C 1
ATOM 578 O O . ARG A 1 72 ? 1.830 -13.611 -6.977 1.00 81.62 72 ARG A O 1
ATOM 585 N N . LYS A 1 73 ? 1.271 -12.276 -8.684 1.00 89.00 73 LYS A N 1
ATOM 586 C CA . LYS A 1 73 ? 2.082 -11.132 -8.247 1.00 89.00 73 LYS A CA 1
ATOM 587 C C . LYS A 1 73 ? 1.255 -10.173 -7.393 1.00 89.00 73 LYS A C 1
ATOM 589 O O . LYS A 1 73 ? 0.191 -9.730 -7.834 1.00 89.00 73 LYS A O 1
ATOM 594 N N . THR A 1 74 ? 1.734 -9.829 -6.198 1.00 91.88 74 THR A N 1
ATOM 595 C CA . THR A 1 74 ? 1.040 -8.900 -5.290 1.00 91.88 74 THR A CA 1
ATOM 596 C C . THR A 1 74 ? 1.133 -7.466 -5.815 1.00 91.88 74 THR A C 1
ATOM 598 O O . THR A 1 74 ? 2.223 -6.911 -5.943 1.00 91.88 74 THR A O 1
ATOM 601 N N . MET A 1 75 ? -0.010 -6.831 -6.087 1.00 92.94 75 MET A N 1
ATOM 602 C CA . MET A 1 75 ? -0.078 -5.406 -6.430 1.00 92.94 75 MET A CA 1
ATOM 603 C C . MET A 1 75 ? -0.015 -4.544 -5.169 1.00 92.94 75 MET A C 1
ATOM 605 O O . MET A 1 75 ? 0.769 -3.600 -5.090 1.00 92.94 75 MET A O 1
ATOM 609 N N . ALA A 1 76 ? -0.874 -4.844 -4.200 1.00 94.06 76 ALA A N 1
ATOM 610 C CA . ALA A 1 76 ? -1.032 -4.072 -2.978 1.00 94.06 76 ALA A CA 1
ATOM 611 C C . ALA A 1 76 ? -1.484 -4.979 -1.835 1.00 94.06 76 ALA A C 1
ATOM 613 O O . ALA A 1 76 ? -1.942 -6.099 -2.062 1.00 94.06 76 ALA A O 1
ATOM 614 N N . TRP A 1 77 ? -1.368 -4.496 -0.605 1.00 94.19 77 TRP A N 1
ATOM 615 C CA . TRP A 1 77 ? -1.821 -5.230 0.568 1.00 94.19 77 TRP A CA 1
ATOM 616 C C . TRP A 1 77 ? -2.260 -4.288 1.690 1.00 94.19 77 TRP A C 1
ATOM 618 O O . TRP A 1 77 ? -1.807 -3.143 1.782 1.00 94.19 77 TRP A O 1
ATOM 628 N N . ALA A 1 78 ? -3.148 -4.790 2.544 1.00 94.50 78 ALA A N 1
ATOM 629 C CA . ALA A 1 78 ? -3.589 -4.144 3.771 1.00 94.50 78 ALA A CA 1
ATOM 630 C C . ALA A 1 78 ? -3.248 -5.039 4.964 1.00 94.50 78 ALA A C 1
ATOM 632 O O . ALA A 1 78 ? -3.626 -6.210 4.984 1.00 94.50 78 ALA A O 1
ATOM 633 N N . ARG A 1 79 ? -2.545 -4.499 5.961 1.00 93.12 79 ARG A N 1
ATOM 634 C CA . ARG A 1 79 ? -2.306 -5.185 7.239 1.00 93.12 79 ARG A CA 1
ATOM 635 C C . ARG A 1 79 ? -3.333 -4.712 8.253 1.00 93.12 79 ARG A C 1
ATOM 637 O O . ARG A 1 79 ? -3.608 -3.516 8.345 1.00 93.12 79 ARG A O 1
ATOM 644 N N . MET A 1 80 ? -3.897 -5.653 8.993 1.00 94.44 80 MET A N 1
ATOM 645 C CA . MET A 1 80 ? -5.010 -5.428 9.901 1.00 94.44 80 MET A CA 1
ATOM 646 C C . MET A 1 80 ? -4.776 -6.167 11.210 1.00 94.44 80 MET A C 1
ATOM 648 O O . MET A 1 80 ? -4.477 -7.359 11.201 1.00 94.44 80 MET A O 1
ATOM 652 N N . ASP A 1 81 ? -4.979 -5.469 12.318 1.00 93.38 81 ASP A N 1
ATOM 653 C CA . ASP A 1 81 ? -5.033 -6.069 13.643 1.00 93.38 81 ASP A CA 1
ATOM 654 C C . ASP A 1 81 ? -6.496 -6.204 14.063 1.00 93.38 81 ASP A C 1
ATOM 656 O O . ASP A 1 81 ? -7.248 -5.228 14.114 1.00 93.38 81 ASP A O 1
ATOM 660 N N . ILE A 1 82 ? -6.904 -7.443 14.320 1.00 93.00 82 ILE A N 1
ATOM 661 C CA . ILE A 1 82 ? -8.297 -7.833 14.522 1.00 93.00 82 ILE A CA 1
ATOM 662 C C . ILE A 1 82 ? -8.488 -8.255 15.975 1.00 93.00 82 ILE A C 1
ATOM 664 O O . ILE A 1 82 ? -7.748 -9.104 16.478 1.00 93.00 82 ILE A O 1
ATOM 668 N N . ASP A 1 83 ? -9.507 -7.703 16.627 1.00 93.25 83 ASP A N 1
ATOM 669 C CA . ASP A 1 83 ? -9.996 -8.137 17.932 1.00 93.25 83 ASP A CA 1
ATOM 670 C C . ASP A 1 83 ? -11.490 -8.467 17.847 1.00 93.25 83 ASP A C 1
ATOM 672 O O . ASP A 1 83 ? -12.359 -7.595 17.922 1.00 93.25 83 ASP A O 1
ATOM 676 N N . PHE A 1 84 ? -11.788 -9.759 17.706 1.00 90.88 84 PHE A N 1
ATOM 677 C CA . PHE A 1 84 ? -13.162 -10.251 17.598 1.00 90.88 84 PHE A CA 1
ATOM 678 C C . PHE A 1 84 ? -13.984 -9.996 18.863 1.00 90.88 84 PHE A C 1
ATOM 680 O O . PHE A 1 84 ? -15.195 -9.820 18.782 1.00 90.88 84 PHE A O 1
ATOM 687 N N . ALA A 1 85 ? -13.347 -9.937 20.035 1.00 90.88 85 ALA A N 1
ATOM 688 C CA . ALA A 1 85 ? -14.071 -9.765 21.290 1.00 90.88 85 ALA A CA 1
ATOM 689 C C . ALA A 1 85 ? -14.645 -8.355 21.458 1.00 90.88 85 ALA A C 1
ATOM 691 O O . ALA A 1 85 ? -15.661 -8.177 22.122 1.00 90.88 85 ALA A O 1
ATOM 692 N N . THR A 1 86 ? -13.993 -7.357 20.861 1.00 90.75 86 THR A N 1
ATOM 693 C CA . THR A 1 86 ? -14.440 -5.958 20.876 1.00 90.75 86 THR A CA 1
ATOM 694 C C . THR A 1 86 ? -15.086 -5.552 19.555 1.00 90.75 86 THR A C 1
ATOM 696 O O . THR A 1 86 ? -15.328 -4.368 19.325 1.00 90.75 86 THR A O 1
ATOM 699 N N . ASN A 1 87 ? -15.348 -6.519 18.667 1.00 93.88 87 ASN A N 1
ATOM 700 C CA . ASN A 1 87 ? -15.871 -6.282 17.328 1.00 93.88 87 ASN A CA 1
ATOM 701 C C . ASN A 1 87 ? -15.104 -5.157 16.605 1.00 93.88 87 ASN A C 1
ATOM 703 O O . ASN A 1 87 ? -15.708 -4.214 16.090 1.00 93.88 87 ASN A O 1
ATOM 707 N N . THR A 1 88 ? -13.767 -5.191 16.669 1.00 95.31 88 THR A N 1
ATOM 708 C CA . THR A 1 88 ? -12.911 -4.083 16.231 1.00 95.31 88 THR A CA 1
ATOM 709 C C . THR A 1 88 ? -11.779 -4.556 15.324 1.00 95.31 88 THR A C 1
ATOM 711 O O . THR A 1 88 ? -11.080 -5.521 15.628 1.00 95.31 88 THR A O 1
ATOM 714 N N . VAL A 1 89 ? -11.546 -3.818 14.237 1.00 96.56 89 VAL A N 1
ATOM 715 C CA . VAL A 1 89 ? -10.351 -3.923 13.391 1.00 96.56 89 VAL A CA 1
ATOM 716 C C . VAL A 1 89 ? -9.614 -2.593 13.374 1.00 96.56 89 VAL A C 1
ATOM 718 O O . VAL A 1 89 ? -10.225 -1.539 13.217 1.00 96.56 89 VAL A O 1
ATOM 721 N N . LEU A 1 90 ? -8.289 -2.640 13.468 1.00 95.81 90 LEU A N 1
ATOM 722 C CA . LEU A 1 90 ? -7.410 -1.543 13.081 1.00 95.81 90 LEU A CA 1
ATOM 723 C C . LEU A 1 90 ? -6.731 -1.907 11.768 1.00 95.81 90 LEU A C 1
ATOM 725 O O . LEU A 1 90 ? -5.903 -2.814 11.716 1.00 95.81 90 LEU A O 1
ATOM 729 N N . ILE A 1 91 ? -7.064 -1.185 10.705 1.00 95.56 91 ILE A N 1
ATOM 730 C CA . ILE A 1 91 ? -6.273 -1.199 9.48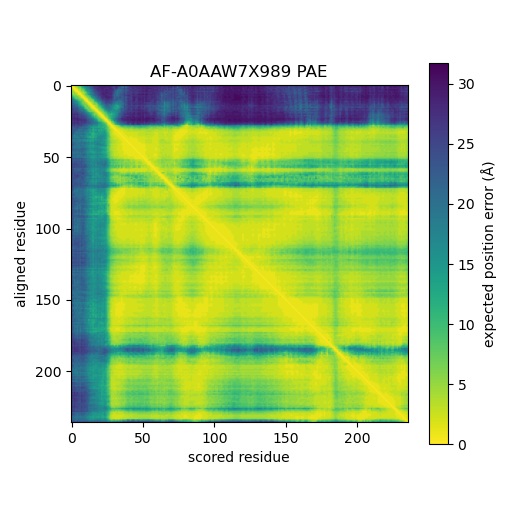4 1.00 95.56 91 ILE A CA 1
ATOM 731 C C . ILE A 1 91 ? -4.984 -0.434 9.808 1.00 95.56 91 ILE A C 1
ATOM 733 O O . ILE A 1 91 ? -4.963 0.783 9.997 1.00 95.56 91 ILE A O 1
ATOM 737 N N . GLU A 1 92 ? -3.896 -1.178 9.926 1.00 89.94 92 GLU A N 1
ATOM 738 C CA . GLU A 1 92 ? -2.596 -0.671 10.340 1.00 89.94 92 GLU A CA 1
ATOM 739 C C . GLU A 1 92 ? -1.952 0.132 9.207 1.00 89.94 92 GLU A C 1
ATOM 741 O O . GLU A 1 92 ? -1.434 1.240 9.392 1.00 89.94 92 GLU A O 1
ATOM 746 N N . GLU A 1 93 ? -1.948 -0.441 8.012 1.00 89.38 93 GLU A N 1
ATOM 747 C CA . GLU A 1 93 ? -1.335 0.159 6.838 1.00 89.38 93 GLU A CA 1
ATOM 748 C C . GLU A 1 93 ? -1.903 -0.435 5.556 1.00 89.38 93 GLU A C 1
ATOM 750 O O . GLU A 1 93 ? -2.359 -1.577 5.517 1.00 89.38 93 GLU A O 1
ATOM 755 N N . ILE A 1 94 ? -1.830 0.374 4.506 1.00 92.44 94 ILE A N 1
ATOM 756 C CA . ILE A 1 94 ? -2.108 -0.006 3.128 1.00 92.44 94 ILE A CA 1
ATOM 757 C C . ILE A 1 94 ? -0.856 0.349 2.339 1.00 92.44 94 ILE A C 1
ATOM 759 O O . ILE A 1 94 ? -0.396 1.494 2.391 1.00 92.44 94 ILE A O 1
ATOM 763 N N . GLN A 1 95 ? -0.295 -0.623 1.629 1.00 90.88 95 GLN A N 1
ATOM 764 C CA . GLN A 1 95 ? 0.948 -0.443 0.891 1.00 90.88 95 GLN A CA 1
ATOM 765 C C . GLN A 1 95 ? 0.867 -1.016 -0.521 1.00 90.88 95 GLN A C 1
ATOM 767 O O . GLN A 1 95 ? 0.082 -1.912 -0.826 1.00 90.88 95 GLN A O 1
ATOM 772 N N . ASN A 1 96 ? 1.725 -0.473 -1.381 1.00 92.62 96 ASN A N 1
ATOM 773 C CA . ASN A 1 96 ? 1.964 -0.950 -2.731 1.00 92.62 96 ASN A CA 1
ATOM 774 C C . ASN A 1 96 ? 3.467 -0.886 -2.999 1.00 92.62 96 ASN A C 1
ATOM 776 O O . ASN A 1 96 ? 4.031 0.172 -3.297 1.00 92.62 96 ASN A O 1
ATOM 780 N N . ASP A 1 97 ? 4.129 -2.022 -2.826 1.00 90.44 97 ASP A N 1
ATOM 781 C CA . ASP A 1 97 ? 5.564 -2.132 -3.063 1.00 90.44 97 ASP A CA 1
ATOM 782 C C . ASP A 1 97 ? 5.892 -2.143 -4.544 1.00 90.44 97 ASP A C 1
ATOM 784 O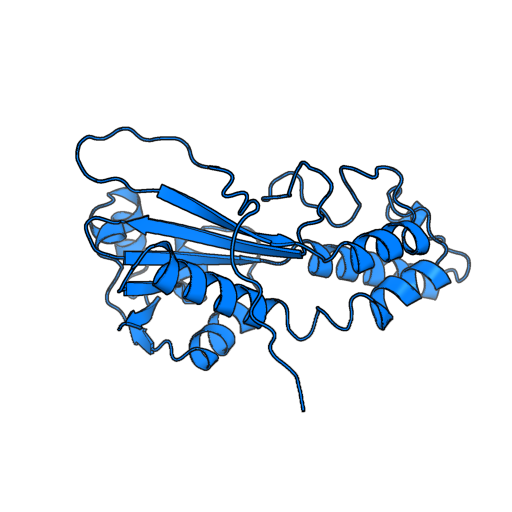 O . ASP A 1 97 ? 6.874 -1.527 -4.954 1.00 90.44 97 ASP A O 1
ATOM 788 N N . TRP A 1 98 ? 5.030 -2.773 -5.338 1.00 93.69 98 TRP A N 1
ATOM 789 C CA . TRP A 1 98 ? 5.267 -3.007 -6.747 1.00 93.69 98 TRP A CA 1
ATOM 790 C C . TRP A 1 98 ? 5.405 -1.706 -7.536 1.00 93.69 98 TRP A C 1
ATOM 792 O O . TRP A 1 98 ? 6.447 -1.434 -8.132 1.00 93.69 98 TRP A O 1
ATOM 802 N N . LEU A 1 99 ? 4.382 -0.848 -7.493 1.00 93.44 99 LEU A N 1
ATOM 803 C CA . LEU A 1 99 ? 4.389 0.454 -8.163 1.00 93.44 99 LEU A CA 1
ATOM 804 C C . LEU A 1 99 ? 5.496 1.345 -7.608 1.00 93.44 99 LEU A C 1
ATOM 806 O O . LEU A 1 99 ? 6.189 2.019 -8.369 1.00 93.44 99 LEU A O 1
ATOM 810 N N . ARG A 1 100 ? 5.708 1.325 -6.287 1.00 92.19 100 ARG A N 1
ATOM 811 C CA . ARG A 1 100 ? 6.755 2.120 -5.639 1.00 92.19 100 ARG A CA 1
ATOM 812 C C . ARG A 1 100 ? 8.143 1.730 -6.145 1.00 92.19 100 ARG A C 1
ATOM 814 O O . ARG A 1 100 ? 8.913 2.615 -6.521 1.00 92.19 100 ARG A O 1
ATOM 821 N N . LYS A 1 101 ? 8.472 0.438 -6.173 1.00 92.62 101 LYS A N 1
ATOM 822 C CA . LYS A 1 101 ? 9.765 -0.071 -6.651 1.00 92.62 101 LYS A CA 1
ATOM 823 C C . LYS A 1 101 ? 9.927 0.122 -8.156 1.00 92.62 101 LYS A C 1
ATOM 825 O O . LYS A 1 101 ? 10.977 0.603 -8.582 1.00 92.62 101 LYS A O 1
ATOM 830 N N . ALA A 1 102 ? 8.884 -0.140 -8.942 1.00 94.62 102 ALA A N 1
ATOM 831 C CA . ALA A 1 102 ? 8.889 0.077 -10.387 1.00 94.62 102 ALA A CA 1
ATOM 832 C C . ALA A 1 102 ? 9.172 1.547 -10.744 1.00 94.62 102 ALA A C 1
ATOM 834 O O . ALA A 1 102 ? 10.077 1.834 -11.527 1.00 94.62 102 ALA A O 1
ATOM 835 N N . GLN A 1 103 ? 8.492 2.493 -10.088 1.00 94.00 103 GLN A N 1
ATOM 836 C CA . GLN A 1 103 ? 8.722 3.928 -10.282 1.00 94.00 103 GLN A CA 1
ATOM 837 C C . GLN A 1 103 ? 10.106 4.380 -9.792 1.00 94.00 103 GLN A C 1
ATOM 839 O O . GLN A 1 103 ? 10.746 5.231 -10.413 1.00 94.00 103 GLN A O 1
ATOM 844 N N . GLN A 1 104 ? 10.617 3.813 -8.694 1.00 93.38 104 GLN A N 1
ATOM 845 C CA . GLN A 1 104 ? 11.983 4.088 -8.235 1.00 93.38 104 GLN A CA 1
ATOM 846 C C . GLN A 1 104 ? 13.040 3.607 -9.239 1.00 93.38 104 GLN A C 1
ATOM 848 O O . GLN A 1 104 ? 13.990 4.344 -9.512 1.00 93.38 104 GLN A O 1
ATOM 853 N N . ALA A 1 105 ? 12.879 2.402 -9.793 1.00 94.31 105 ALA A N 1
ATOM 854 C CA . ALA A 1 105 ? 13.756 1.867 -10.830 1.00 94.31 105 ALA A CA 1
ATOM 855 C C . ALA A 1 105 ? 13.705 2.736 -12.095 1.00 94.31 105 ALA A C 1
ATOM 857 O O . ALA A 1 105 ? 14.753 3.155 -12.591 1.00 94.31 105 ALA A O 1
ATOM 858 N N . TRP A 1 106 ? 12.499 3.096 -12.544 1.00 95.62 106 TRP A N 1
ATOM 859 C CA . TRP A 1 106 ? 12.280 3.971 -13.695 1.00 95.62 106 TRP A CA 1
ATOM 860 C C . TRP A 1 106 ? 13.018 5.306 -13.562 1.00 95.62 106 TRP A C 1
ATOM 862 O O . TRP A 1 106 ? 13.848 5.637 -14.403 1.00 95.62 106 TRP A O 1
ATOM 872 N N . ARG A 1 107 ? 12.833 6.028 -12.448 1.00 95.50 107 ARG A N 1
ATOM 873 C CA . ARG A 1 107 ? 13.515 7.316 -12.201 1.00 95.50 107 ARG A CA 1
ATOM 874 C C . ARG A 1 107 ? 15.040 7.202 -12.227 1.00 95.50 107 ARG A C 1
ATOM 876 O O . ARG A 1 107 ? 15.718 8.117 -12.698 1.00 95.50 107 ARG A O 1
ATOM 883 N N . LYS A 1 108 ? 15.601 6.104 -11.706 1.00 95.12 108 LYS A N 1
ATOM 884 C CA . LYS A 1 108 ? 17.053 5.860 -11.732 1.00 95.12 108 LYS A CA 1
ATOM 885 C C . LYS A 1 108 ? 17.553 5.627 -13.159 1.00 95.12 108 LYS A C 1
ATOM 887 O O . LYS A 1 108 ? 18.586 6.187 -13.521 1.00 95.12 108 LYS A O 1
ATOM 892 N N . ILE A 1 109 ? 16.829 4.834 -13.947 1.00 94.31 109 ILE A N 1
ATOM 893 C CA . ILE A 1 109 ? 17.157 4.545 -15.349 1.00 94.31 109 ILE A CA 1
ATOM 894 C C . ILE A 1 109 ? 17.052 5.818 -16.196 1.00 94.31 109 ILE A C 1
ATOM 896 O O . ILE A 1 109 ? 18.005 6.146 -16.903 1.00 94.31 109 ILE A O 1
ATOM 900 N N . GLU A 1 110 ? 15.974 6.590 -16.049 1.00 94.81 110 GLU A N 1
ATOM 901 C CA . GLU A 1 110 ? 15.748 7.853 -16.765 1.00 94.81 110 GLU A CA 1
ATOM 902 C C . GLU A 1 110 ? 16.901 8.839 -16.533 1.00 94.81 110 GLU A C 1
ATOM 904 O O . GLU A 1 110 ? 17.538 9.329 -17.467 1.00 94.81 110 GLU A O 1
ATOM 909 N N . LYS A 1 111 ? 17.264 9.051 -15.260 1.00 94.94 111 LYS A N 1
ATOM 910 C CA . LYS A 1 111 ? 18.367 9.938 -14.862 1.00 94.94 111 LYS A CA 1
ATOM 911 C C . LYS A 1 111 ? 19.713 9.510 -15.455 1.00 94.94 111 LYS A C 1
ATOM 913 O O . LYS A 1 111 ? 20.586 10.343 -15.691 1.00 94.94 111 LYS A O 1
ATOM 918 N N . ARG A 1 112 ? 19.922 8.208 -15.657 1.00 93.44 112 ARG A N 1
ATOM 919 C CA . ARG A 1 112 ? 21.154 7.669 -16.248 1.00 93.44 112 ARG A CA 1
ATOM 920 C C . ARG A 1 112 ? 21.148 7.808 -17.764 1.00 93.44 112 ARG A C 1
ATOM 922 O O . ARG A 1 112 ? 22.180 8.172 -18.323 1.00 93.44 112 ARG A O 1
ATOM 929 N N . ARG A 1 113 ? 19.996 7.628 -18.412 1.00 93.12 113 ARG A N 1
ATOM 930 C CA . ARG A 1 113 ? 19.855 7.822 -19.860 1.00 93.12 113 ARG A CA 1
ATOM 931 C C . ARG A 1 113 ? 19.980 9.265 -20.316 1.00 93.12 113 ARG A C 1
ATOM 933 O O . ARG A 1 113 ? 20.513 9.489 -21.395 1.00 93.12 113 ARG A O 1
ATOM 940 N N . GLN A 1 114 ? 19.626 10.226 -19.465 1.00 93.19 114 GLN A N 1
ATOM 941 C CA . GLN A 1 114 ? 19.950 11.640 -19.697 1.00 93.19 114 GLN A CA 1
ATOM 942 C C . GLN A 1 114 ? 21.460 11.885 -19.873 1.00 93.19 114 GLN A C 1
ATOM 944 O O . GLN A 1 114 ? 21.847 12.830 -20.549 1.00 93.19 114 GLN A O 1
ATOM 949 N N . LYS A 1 115 ? 22.318 11.041 -19.278 1.00 93.44 115 LYS A N 1
ATOM 950 C CA . LYS A 1 115 ? 23.783 11.122 -19.410 1.00 93.44 115 LYS A CA 1
ATOM 951 C C . LYS A 1 115 ? 24.344 10.189 -20.482 1.00 93.44 115 LYS A C 1
ATOM 953 O O . LYS A 1 115 ? 25.354 10.506 -21.094 1.00 93.44 115 LYS A O 1
ATOM 958 N N . ASN A 1 116 ? 23.724 9.027 -20.672 1.00 92.31 116 ASN A N 1
ATOM 959 C CA . ASN A 1 116 ? 24.108 8.049 -21.684 1.00 92.31 116 ASN A CA 1
ATOM 960 C C . ASN A 1 116 ? 22.852 7.391 -22.290 1.00 92.31 116 ASN A C 1
ATOM 962 O O . ASN A 1 116 ? 22.306 6.468 -21.681 1.00 92.31 116 ASN A O 1
ATOM 966 N N . PRO A 1 117 ? 22.421 7.781 -23.501 1.00 91.75 117 PRO A N 1
ATOM 967 C CA . PRO A 1 117 ? 21.210 7.250 -24.132 1.00 91.75 117 PRO A CA 1
ATOM 968 C C . PRO A 1 117 ? 21.201 5.730 -24.357 1.00 91.75 117 PRO A C 1
ATOM 970 O O . PRO A 1 117 ? 20.133 5.141 -24.485 1.00 91.75 117 PRO A O 1
ATOM 973 N N . THR A 1 118 ? 22.364 5.074 -24.375 1.00 91.38 118 THR A N 1
ATOM 974 C CA . THR A 1 118 ? 22.486 3.617 -24.600 1.00 91.38 118 THR A CA 1
ATOM 975 C C . THR A 1 118 ? 22.417 2.788 -23.314 1.00 91.38 118 THR A C 1
ATOM 977 O O . THR A 1 118 ? 22.491 1.559 -23.353 1.00 91.38 118 THR A O 1
ATOM 980 N N . HIS A 1 119 ? 22.259 3.441 -22.158 1.00 89.44 119 HIS A N 1
ATOM 981 C CA . HIS A 1 119 ? 22.221 2.775 -20.860 1.00 89.44 119 HIS A CA 1
ATOM 982 C C . HIS A 1 119 ? 21.049 1.783 -20.785 1.00 89.44 119 HIS A C 1
ATOM 984 O O . HIS A 1 119 ? 19.889 2.141 -21.017 1.00 89.44 119 HIS A O 1
ATOM 990 N N . LYS A 1 120 ? 21.354 0.526 -20.442 1.00 91.31 120 LYS A N 1
ATOM 991 C CA . LYS A 1 120 ? 20.371 -0.564 -20.352 1.00 91.31 120 LYS A CA 1
ATOM 992 C C . LYS A 1 120 ? 19.753 -0.644 -18.948 1.00 91.31 120 LYS A C 1
ATOM 994 O O . LYS A 1 120 ? 20.494 -0.451 -17.982 1.00 91.31 120 LYS A O 1
ATOM 999 N N . PRO A 1 121 ? 18.462 -0.990 -18.794 1.00 93.12 121 PRO A N 1
ATOM 1000 C CA . PRO A 1 121 ? 17.840 -1.216 -17.483 1.00 93.12 121 PRO A CA 1
ATOM 1001 C C . PRO A 1 121 ? 18.612 -2.188 -16.574 1.00 93.12 121 PRO A C 1
ATOM 1003 O O . PRO A 1 121 ? 18.879 -1.845 -15.422 1.00 93.12 121 PRO A O 1
ATOM 1006 N N . ALA A 1 122 ? 19.081 -3.312 -17.133 1.00 93.38 122 ALA A N 1
ATOM 1007 C CA . ALA A 1 122 ? 19.841 -4.361 -16.438 1.00 93.38 122 ALA A CA 1
ATOM 1008 C C . ALA A 1 122 ? 21.077 -3.859 -15.663 1.00 93.38 122 ALA A C 1
ATOM 1010 O O . ALA A 1 122 ? 21.496 -4.446 -14.675 1.00 93.38 122 ALA A O 1
ATOM 1011 N N . THR A 1 123 ? 21.676 -2.746 -16.092 1.00 89.94 123 THR A N 1
ATOM 1012 C CA . THR A 1 123 ? 22.861 -2.171 -15.422 1.00 89.94 1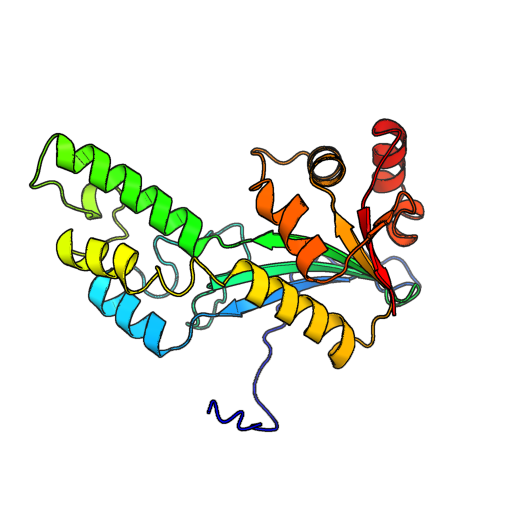23 THR A CA 1
ATOM 1013 C C . THR A 1 123 ? 22.521 -1.373 -14.155 1.00 89.94 123 THR A C 1
ATOM 1015 O O . THR A 1 123 ? 23.415 -1.009 -13.397 1.00 89.94 123 THR A O 1
ATOM 1018 N N . ILE A 1 124 ? 21.239 -1.066 -13.930 1.00 87.88 124 ILE A N 1
ATOM 1019 C CA . ILE A 1 124 ? 20.729 -0.403 -12.718 1.00 87.88 124 ILE A CA 1
ATOM 1020 C C . ILE A 1 124 ? 20.037 -1.400 -11.800 1.00 87.88 124 ILE A C 1
ATOM 1022 O O . ILE A 1 124 ? 20.136 -1.278 -10.580 1.00 87.88 124 ILE A O 1
ATOM 1026 N N . ASN A 1 125 ? 19.324 -2.353 -12.388 1.00 90.38 125 ASN A N 1
ATOM 1027 C CA . ASN A 1 125 ? 18.748 -3.484 -11.690 1.00 90.38 125 ASN A CA 1
ATOM 1028 C C . ASN A 1 125 ? 18.910 -4.711 -12.588 1.00 90.38 125 ASN A C 1
ATOM 1030 O O . ASN A 1 125 ? 18.276 -4.757 -13.642 1.00 90.38 125 ASN A O 1
ATOM 1034 N N . SER A 1 126 ? 19.761 -5.656 -12.184 1.00 91.31 126 SER A N 1
ATOM 1035 C CA . SER A 1 126 ? 20.052 -6.880 -12.942 1.00 91.31 126 SER A CA 1
ATOM 1036 C C . SER A 1 126 ? 18.810 -7.730 -13.185 1.00 91.31 126 SER A C 1
ATOM 1038 O O . SER A 1 126 ? 18.729 -8.380 -14.221 1.00 91.31 126 SER A O 1
ATOM 1040 N N . GLU A 1 127 ? 17.807 -7.602 -12.315 1.00 92.50 127 GLU A N 1
ATOM 1041 C CA . GLU A 1 127 ? 16.528 -8.309 -12.395 1.00 92.50 127 GLU A CA 1
ATOM 1042 C C . GLU A 1 127 ? 15.586 -7.738 -13.480 1.00 92.50 127 GLU A C 1
ATOM 1044 O O . GLU A 1 127 ? 14.428 -8.133 -13.600 1.00 92.50 127 GLU A O 1
ATOM 1049 N N . ILE A 1 128 ? 16.043 -6.761 -14.278 1.00 95.12 128 ILE A N 1
ATOM 1050 C CA . ILE A 1 128 ? 15.297 -6.185 -15.408 1.00 95.12 128 ILE A CA 1
ATOM 1051 C C . ILE A 1 128 ? 16.025 -6.507 -16.720 1.00 95.12 128 ILE A C 1
ATOM 1053 O O . ILE A 1 128 ? 16.866 -5.733 -17.188 1.00 95.12 128 ILE A O 1
ATOM 1057 N N . GLY A 1 129 ? 15.647 -7.617 -17.363 1.00 95.06 129 GLY A N 1
ATOM 1058 C CA . GLY A 1 129 ? 16.180 -8.064 -18.659 1.00 95.06 129 GLY A CA 1
ATOM 1059 C C . GLY A 1 129 ? 15.615 -7.328 -19.884 1.00 95.06 129 GLY A C 1
ATOM 1060 O O . GLY A 1 129 ? 15.952 -7.644 -21.029 1.00 95.06 129 GLY A O 1
ATOM 1061 N N . ALA A 1 130 ? 14.733 -6.352 -19.680 1.00 95.00 130 ALA A N 1
ATOM 1062 C CA . ALA A 1 130 ? 14.094 -5.587 -20.744 1.00 95.00 130 ALA A CA 1
ATOM 1063 C C . ALA A 1 130 ? 15.007 -4.564 -21.440 1.00 95.00 130 ALA A C 1
ATOM 1065 O O . ALA A 1 130 ? 15.956 -4.023 -20.864 1.00 95.00 130 ALA A O 1
ATOM 1066 N N . SER A 1 131 ? 14.643 -4.209 -22.681 1.00 96.12 131 SER A N 1
ATOM 1067 C CA . SER A 1 131 ? 15.122 -2.964 -23.291 1.00 96.12 131 SER A CA 1
ATOM 1068 C C . SER A 1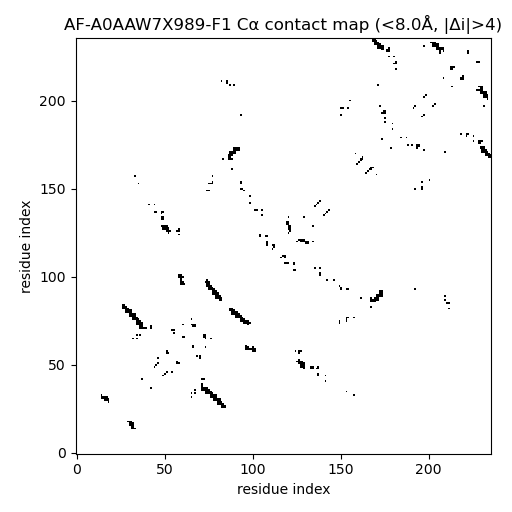 131 ? 14.496 -1.758 -22.586 1.00 96.12 131 SER A C 1
ATOM 1070 O O . SER A 1 131 ? 13.486 -1.874 -21.886 1.00 96.12 131 SER A O 1
ATOM 1072 N N . TYR A 1 132 ? 15.072 -0.575 -22.784 1.00 96.00 132 TYR A N 1
ATOM 1073 C CA . TYR A 1 132 ? 14.500 0.648 -22.229 1.00 96.00 132 TYR A CA 1
ATOM 1074 C C . TYR A 1 132 ? 13.093 0.928 -22.759 1.00 96.00 132 TYR A C 1
ATOM 1076 O O . TYR A 1 132 ? 12.224 1.324 -21.995 1.00 96.00 132 TYR A O 1
ATOM 1084 N N . GLU A 1 133 ? 12.854 0.699 -24.046 1.00 96.75 133 GLU A N 1
ATOM 1085 C CA . GLU A 1 133 ? 11.574 0.951 -24.707 1.00 96.75 133 GLU A CA 1
ATOM 1086 C C . GLU A 1 133 ? 10.496 0.007 -24.164 1.00 96.75 133 GLU A C 1
ATOM 1088 O O . GLU A 1 133 ? 9.392 0.445 -23.843 1.00 96.75 133 GLU A O 1
ATOM 1093 N N . ALA A 1 134 ? 10.832 -1.277 -23.991 1.00 97.56 134 ALA A N 1
ATOM 1094 C CA . ALA A 1 134 ? 9.935 -2.261 -23.393 1.00 97.56 134 ALA A CA 1
ATOM 1095 C C . ALA A 1 134 ? 9.629 -1.930 -21.924 1.00 97.56 134 ALA A C 1
ATOM 1097 O O . ALA A 1 134 ? 8.464 -1.935 -21.518 1.00 97.56 134 ALA A O 1
ATOM 1098 N N . PHE A 1 135 ? 10.649 -1.551 -21.149 1.00 96.75 135 PHE A N 1
ATOM 1099 C CA . PHE A 1 135 ? 10.457 -1.171 -19.754 1.00 96.75 135 PHE A CA 1
ATOM 1100 C C . PHE A 1 135 ? 9.651 0.129 -19.615 1.00 96.75 135 PHE A C 1
ATOM 1102 O O . PHE A 1 135 ? 8.714 0.195 -18.823 1.00 96.75 135 PHE A O 1
ATOM 1109 N N . SER A 1 136 ? 9.936 1.132 -20.446 1.00 96.75 136 SER A N 1
ATOM 1110 C CA . SER A 1 136 ? 9.167 2.376 -20.536 1.00 96.75 136 SER A CA 1
ATOM 1111 C C . SER A 1 136 ? 7.701 2.104 -20.857 1.00 96.75 136 SER A C 1
ATOM 1113 O O . SER A 1 136 ? 6.813 2.661 -20.212 1.00 96.75 136 SER A O 1
ATOM 1115 N N . LYS A 1 137 ? 7.428 1.199 -21.806 1.00 97.81 137 LYS A N 1
ATOM 1116 C CA . LYS A 1 137 ? 6.066 0.771 -22.138 1.00 97.81 137 LYS A CA 1
ATOM 1117 C C . LYS A 1 137 ? 5.363 0.162 -20.925 1.00 97.81 137 LYS A C 1
ATOM 1119 O O . LYS A 1 137 ? 4.228 0.528 -20.632 1.00 97.81 137 LYS A O 1
ATOM 1124 N N . TYR A 1 138 ? 6.036 -0.724 -20.196 1.00 97.56 138 TYR A N 1
ATOM 1125 C CA . TYR A 1 138 ? 5.476 -1.327 -18.990 1.00 97.56 138 TYR A CA 1
ATOM 1126 C C . TYR A 1 138 ? 5.129 -0.281 -17.921 1.00 97.56 138 TYR A C 1
ATOM 1128 O O . TYR A 1 138 ? 4.016 -0.277 -17.399 1.00 97.56 138 TYR A O 1
ATOM 1136 N N . ILE A 1 139 ? 6.041 0.650 -17.633 1.00 96.31 139 ILE A N 1
ATOM 1137 C CA . ILE A 1 139 ? 5.815 1.692 -16.624 1.00 96.31 139 ILE A CA 1
ATOM 1138 C C . ILE A 1 139 ? 4.700 2.653 -17.051 1.00 96.31 139 ILE A C 1
ATOM 1140 O O . ILE A 1 139 ? 3.749 2.876 -16.305 1.00 96.31 139 ILE A O 1
ATOM 1144 N N . ASN A 1 140 ? 4.805 3.218 -18.252 1.00 95.31 140 ASN A N 1
ATOM 1145 C CA . ASN A 1 140 ? 3.977 4.350 -18.665 1.00 95.31 140 ASN A CA 1
ATOM 1146 C C . ASN A 1 140 ? 2.616 3.941 -19.245 1.00 95.31 140 ASN A C 1
ATOM 1148 O O . ASN A 1 140 ? 1.721 4.778 -19.325 1.00 95.31 140 ASN A O 1
ATOM 1152 N N . GLN A 1 141 ? 2.448 2.681 -19.661 1.00 94.94 141 GLN A N 1
ATOM 1153 C CA . GLN A 1 141 ? 1.190 2.188 -20.232 1.00 94.94 141 GLN A CA 1
ATOM 1154 C C . GLN A 1 141 ? 0.542 1.140 -19.331 1.00 94.94 141 GLN A C 1
ATOM 1156 O O . GLN A 1 141 ? -0.614 1.299 -18.947 1.00 94.94 141 GLN A O 1
ATOM 1161 N N . GLU A 1 142 ? 1.280 0.096 -18.952 1.00 95.44 142 GLU A N 1
ATOM 1162 C CA . GLU A 1 142 ? 0.694 -1.029 -18.213 1.00 95.44 142 GLU A CA 1
ATOM 1163 C C . GLU A 1 142 ? 0.469 -0.706 -16.732 1.00 95.44 142 GLU A C 1
ATOM 1165 O O . GLU A 1 142 ? -0.600 -0.993 -16.197 1.00 95.44 142 GLU A O 1
ATOM 1170 N N . LEU A 1 143 ? 1.425 -0.053 -16.059 1.00 95.50 143 LEU A N 1
ATOM 1171 C CA . LEU A 1 143 ? 1.265 0.314 -14.646 1.00 95.50 143 LEU A CA 1
ATOM 1172 C C . LEU A 1 143 ? 0.393 1.554 -14.411 1.00 95.50 143 LEU A C 1
ATOM 1174 O O . LEU A 1 143 ? -0.197 1.684 -13.335 1.00 95.50 143 LEU A O 1
ATOM 1178 N N . ALA A 1 144 ? 0.259 2.431 -15.408 1.00 91.62 144 ALA A N 1
ATOM 1179 C CA . ALA A 1 144 ? -0.475 3.692 -15.287 1.00 91.62 144 ALA A CA 1
ATOM 1180 C C . ALA A 1 144 ? -1.957 3.509 -14.908 1.00 91.62 144 ALA A C 1
ATOM 1182 O O . ALA A 1 144 ? -2.548 4.373 -14.256 1.00 91.62 144 ALA A O 1
ATOM 1183 N N . VAL A 1 145 ? -2.564 2.378 -15.286 1.00 90.12 145 VAL A N 1
ATOM 1184 C CA . VAL A 1 145 ? -3.956 2.050 -14.932 1.00 90.12 145 VAL A CA 1
ATOM 1185 C C . VAL A 1 145 ? -4.102 1.808 -13.427 1.00 90.12 145 VAL A C 1
ATOM 1187 O O . VAL A 1 145 ? -5.070 2.258 -12.815 1.00 90.12 145 VAL A O 1
ATOM 1190 N N . TYR A 1 146 ? -3.125 1.147 -12.807 1.00 93.56 146 TYR A N 1
ATOM 1191 C CA . TYR A 1 146 ? -3.166 0.808 -11.383 1.00 93.56 146 TYR A CA 1
ATOM 1192 C C . TYR A 1 146 ? -2.766 1.982 -10.494 1.00 93.56 146 TYR A C 1
ATOM 1194 O O . TYR A 1 146 ? -3.309 2.132 -9.401 1.00 93.56 146 TYR A O 1
ATOM 1202 N N . GLU A 1 147 ? -1.859 2.845 -10.958 1.00 89.38 147 GLU A N 1
ATOM 1203 C CA . GLU A 1 147 ? -1.364 3.994 -10.189 1.00 89.38 147 GLU A CA 1
ATOM 1204 C C . GLU A 1 147 ? -2.488 4.905 -9.683 1.00 89.38 147 GLU A C 1
ATOM 1206 O O . GLU A 1 147 ? -2.418 5.413 -8.564 1.00 89.38 147 GLU A O 1
ATOM 1211 N N . LYS A 1 148 ? -3.561 5.039 -10.465 1.00 87.69 148 LYS A N 1
ATOM 1212 C CA . LYS A 1 148 ? -4.712 5.881 -10.125 1.00 87.69 148 LYS A CA 1
ATOM 1213 C C . LYS A 1 148 ? -5.643 5.265 -9.083 1.00 87.69 148 LYS A C 1
ATOM 1215 O O . LYS A 1 148 ? -6.264 6.005 -8.331 1.00 87.69 148 LYS A O 1
ATOM 1220 N N . HIS A 1 149 ? -5.758 3.938 -9.050 1.00 91.12 149 HIS A N 1
ATOM 1221 C CA . HIS A 1 149 ? -6.865 3.263 -8.363 1.00 91.12 149 HIS A CA 1
ATOM 1222 C C . HIS A 1 149 ? -6.430 2.297 -7.264 1.00 91.12 149 HIS A C 1
ATOM 1224 O O . HIS A 1 149 ? -7.270 1.882 -6.472 1.00 91.12 149 HIS A O 1
ATOM 1230 N N . TRP A 1 150 ? -5.145 1.937 -7.172 1.00 94.94 150 TRP A N 1
ATOM 1231 C CA . TRP A 1 150 ? -4.695 0.888 -6.251 1.00 94.94 150 TRP A CA 1
ATOM 1232 C C . TRP A 1 150 ? -5.075 1.179 -4.792 1.00 94.94 150 TRP A C 1
ATOM 1234 O O . TRP A 1 150 ? -5.486 0.268 -4.082 1.00 94.94 150 TRP A O 1
ATOM 1244 N N . ALA A 1 151 ? -4.958 2.433 -4.344 1.00 94.56 151 ALA A N 1
ATOM 1245 C CA . ALA A 1 151 ? -5.179 2.803 -2.948 1.00 94.56 151 ALA A CA 1
ATOM 1246 C C . ALA A 1 151 ? -6.658 2.673 -2.565 1.00 94.56 151 ALA A C 1
ATOM 1248 O O . ALA A 1 151 ? -6.987 2.059 -1.552 1.00 94.56 151 ALA A O 1
ATOM 1249 N N . GLU A 1 152 ? -7.544 3.199 -3.412 1.00 95.12 152 GLU A N 1
ATOM 1250 C CA . GLU A 1 152 ? -8.994 3.097 -3.239 1.00 95.12 152 GLU A CA 1
ATOM 1251 C C . GLU A 1 152 ? -9.465 1.652 -3.373 1.00 95.12 152 GLU A C 1
ATOM 1253 O O . GLU A 1 152 ? -10.207 1.182 -2.519 1.00 95.12 152 GLU A O 1
ATOM 1258 N N . ALA A 1 153 ? -8.971 0.913 -4.371 1.00 95.19 153 ALA A N 1
ATOM 1259 C CA . ALA A 1 153 ? -9.272 -0.507 -4.525 1.00 95.19 153 ALA A CA 1
ATOM 1260 C C . ALA A 1 153 ? -8.843 -1.314 -3.288 1.00 95.19 153 ALA A C 1
ATOM 1262 O O . ALA A 1 153 ? -9.579 -2.190 -2.841 1.00 95.19 153 ALA A O 1
ATOM 1263 N N . THR A 1 154 ? -7.689 -0.981 -2.695 1.00 96.81 154 THR A N 1
ATOM 1264 C CA . THR A 1 154 ? -7.188 -1.662 -1.494 1.00 96.81 154 THR A CA 1
ATOM 1265 C C . THR A 1 154 ? -8.006 -1.345 -0.255 1.00 96.81 154 THR A C 1
ATOM 1267 O O . THR A 1 154 ? -8.379 -2.262 0.475 1.00 96.81 154 THR A O 1
ATOM 1270 N N . MET A 1 155 ? -8.345 -0.074 -0.039 1.00 97.31 155 MET A N 1
ATOM 1271 C CA . MET A 1 155 ? -9.212 0.325 1.069 1.00 97.31 155 MET A CA 1
ATOM 1272 C C . MET A 1 155 ? -10.617 -0.275 0.924 1.00 97.31 155 MET A C 1
ATOM 1274 O O . MET A 1 155 ? -11.146 -0.827 1.884 1.00 97.31 155 MET A O 1
ATOM 1278 N N . ALA A 1 156 ? -11.197 -0.231 -0.278 1.00 97.62 156 ALA A N 1
ATOM 1279 C CA . ALA A 1 156 ? -12.511 -0.798 -0.562 1.00 97.62 156 ALA A CA 1
ATOM 1280 C C . ALA A 1 156 ? -12.546 -2.307 -0.301 1.00 97.62 156 ALA A C 1
ATOM 1282 O O . ALA A 1 156 ? -13.449 -2.785 0.382 1.00 97.62 156 ALA A O 1
ATOM 1283 N N . ALA A 1 157 ? -11.550 -3.049 -0.793 1.00 97.75 157 ALA A N 1
ATOM 1284 C CA . ALA A 1 157 ? -11.446 -4.484 -0.556 1.00 97.75 157 ALA A CA 1
ATOM 1285 C C . ALA A 1 157 ? -11.268 -4.804 0.934 1.00 97.75 157 ALA A C 1
ATOM 1287 O O . ALA A 1 157 ? -11.917 -5.718 1.434 1.00 97.75 157 ALA A O 1
ATOM 1288 N N . ALA A 1 158 ? -10.444 -4.034 1.654 1.00 97.81 158 ALA A N 1
ATOM 1289 C CA . ALA A 1 158 ? -10.255 -4.207 3.091 1.00 97.81 158 ALA A CA 1
ATOM 1290 C C . ALA A 1 158 ? -11.562 -3.984 3.860 1.00 97.81 158 ALA A C 1
ATOM 1292 O O . ALA A 1 158 ? -11.972 -4.853 4.621 1.00 97.81 158 ALA A O 1
ATOM 1293 N N . ILE A 1 159 ? -12.260 -2.870 3.621 1.00 97.81 159 ILE A N 1
ATOM 1294 C CA . ILE A 1 159 ? -13.545 -2.580 4.273 1.00 97.81 159 ILE A CA 1
ATOM 1295 C C . ILE A 1 159 ? -14.577 -3.653 3.927 1.00 97.81 159 ILE A C 1
ATOM 1297 O O . ILE A 1 159 ? -15.246 -4.159 4.823 1.00 97.81 159 ILE A O 1
ATOM 1301 N N . HIS A 1 160 ? -14.693 -4.031 2.652 1.00 97.69 160 HIS A N 1
ATOM 1302 C CA . HIS A 1 160 ? -15.636 -5.059 2.221 1.00 97.69 160 HIS A CA 1
ATOM 1303 C C . HIS A 1 160 ? -15.360 -6.403 2.899 1.00 97.69 160 HIS A C 1
ATOM 1305 O O . HIS A 1 160 ? -16.297 -7.015 3.405 1.00 97.69 160 HIS A O 1
ATOM 1311 N N . PHE A 1 161 ? -14.094 -6.820 2.972 1.00 97.38 161 PHE A N 1
ATOM 1312 C CA . PHE A 1 161 ? -13.679 -8.036 3.667 1.00 97.38 161 PHE A CA 1
ATOM 1313 C C . PHE A 1 161 ? -14.001 -7.969 5.166 1.00 97.38 161 PHE A C 1
ATOM 1315 O O . PHE A 1 161 ? -14.616 -8.881 5.710 1.00 97.38 161 PHE A O 1
ATOM 1322 N N . ILE A 1 162 ? -13.658 -6.864 5.836 1.00 96.81 162 ILE A N 1
ATOM 1323 C CA . ILE A 1 162 ? -13.941 -6.674 7.266 1.00 96.81 162 ILE A CA 1
ATOM 1324 C C . ILE A 1 162 ? -15.449 -6.755 7.546 1.00 96.81 162 ILE A C 1
ATOM 1326 O O . ILE A 1 162 ? -15.866 -7.423 8.488 1.00 96.81 162 ILE A O 1
ATOM 1330 N N . ARG A 1 163 ? -16.269 -6.096 6.724 1.00 96.38 163 ARG A N 1
ATOM 1331 C CA . ARG A 1 163 ? -17.725 -6.034 6.909 1.00 96.38 163 ARG A CA 1
ATOM 1332 C C . ARG A 1 163 ? -18.419 -7.341 6.553 1.00 96.38 163 ARG A C 1
ATOM 1334 O O . ARG A 1 163 ? -19.228 -7.832 7.326 1.00 96.38 163 ARG A O 1
ATOM 1341 N N . SER A 1 164 ? -18.118 -7.878 5.378 1.00 96.19 164 SER A N 1
ATOM 1342 C CA . SER A 1 164 ? -18.916 -8.947 4.765 1.00 96.19 164 SER A CA 1
ATOM 1343 C C . SER A 1 164 ? -18.413 -10.329 5.156 1.00 96.19 164 SER A C 1
ATOM 1345 O O . SER A 1 164 ? -19.219 -11.223 5.374 1.00 96.19 164 SER A O 1
ATOM 1347 N N . GLU A 1 165 ? -17.093 -10.493 5.287 1.00 95.25 165 GLU A N 1
ATOM 1348 C CA . GLU A 1 165 ? -16.479 -11.794 5.576 1.00 95.25 165 GLU A CA 1
ATOM 1349 C C . GLU A 1 165 ? -16.198 -11.975 7.071 1.00 95.25 165 GLU A C 1
ATOM 1351 O O . GLU A 1 165 ? -16.388 -13.063 7.608 1.00 95.25 165 GLU A O 1
ATOM 1356 N N . LEU A 1 166 ? -15.750 -10.919 7.766 1.00 94.25 166 LEU A N 1
ATOM 1357 C CA . LEU A 1 166 ? -15.482 -10.993 9.211 1.00 94.25 166 LEU A CA 1
ATOM 1358 C C . LEU A 1 166 ? -16.679 -10.584 10.077 1.00 94.25 166 LEU A C 1
ATOM 1360 O O . LEU A 1 166 ? -16.684 -10.897 11.266 1.00 94.25 166 LEU A O 1
ATOM 1364 N N . GLY A 1 167 ? -17.660 -9.874 9.511 1.00 94.88 167 GLY A N 1
ATOM 1365 C CA . GLY A 1 167 ? -18.811 -9.353 10.251 1.00 94.88 167 GLY A CA 1
ATOM 1366 C C . GLY A 1 167 ? -18.451 -8.267 11.268 1.00 94.88 167 GLY A C 1
ATOM 1367 O O . GLY A 1 167 ? -19.143 -8.141 12.277 1.00 94.88 167 GLY A O 1
ATOM 1368 N N . ILE A 1 168 ? -17.350 -7.526 11.057 1.00 95.50 168 ILE A N 1
ATOM 1369 C CA . ILE A 1 168 ? -16.835 -6.588 12.061 1.00 95.50 168 ILE A CA 1
ATOM 1370 C C . ILE A 1 168 ? -17.355 -5.154 11.888 1.00 95.50 168 ILE A C 1
ATOM 1372 O O . ILE A 1 168 ? -17.253 -4.556 10.815 1.00 95.50 168 ILE A O 1
ATOM 1376 N N . GLY A 1 169 ? -17.841 -4.604 13.009 1.00 95.56 169 GLY A N 1
ATOM 1377 C CA . GLY A 1 169 ? -18.534 -3.322 13.145 1.00 95.56 169 GLY A CA 1
ATOM 1378 C C . GLY A 1 169 ? -17.651 -2.069 13.208 1.00 95.56 169 GLY A C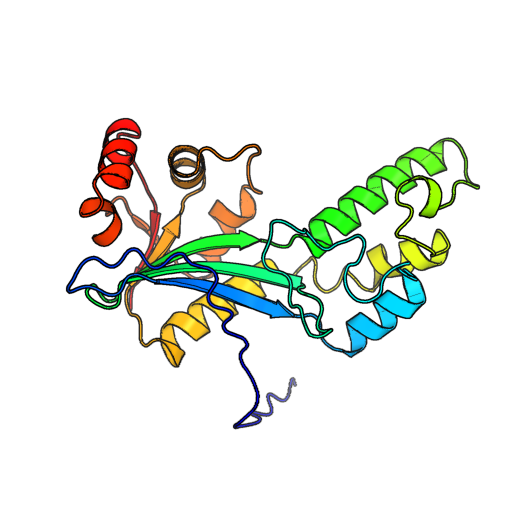 1
ATOM 1379 O O . GLY A 1 169 ? -17.967 -1.026 12.627 1.00 95.56 169 GLY A O 1
ATOM 1380 N N . ASN A 1 170 ? -16.544 -2.155 13.941 1.00 97.31 170 ASN A N 1
ATOM 1381 C CA . ASN A 1 170 ? -15.745 -0.988 14.305 1.00 97.31 170 ASN A CA 1
ATOM 1382 C C . ASN A 1 170 ? -14.421 -0.999 13.545 1.00 97.31 170 ASN A C 1
ATOM 1384 O O . ASN A 1 170 ? -13.534 -1.800 13.845 1.00 97.31 170 ASN A O 1
ATOM 1388 N N . ILE A 1 171 ? -14.270 -0.103 12.568 1.00 97.81 171 ILE A N 1
ATOM 1389 C CA . ILE A 1 171 ? -13.065 -0.035 11.737 1.00 97.81 171 ILE A CA 1
ATOM 1390 C C . ILE A 1 171 ? -12.282 1.224 12.082 1.00 97.81 171 ILE A C 1
ATOM 1392 O O . ILE A 1 171 ? -12.749 2.347 11.895 1.00 97.81 171 ILE A O 1
ATOM 1396 N N . TYR A 1 172 ? -11.057 1.035 12.551 1.00 97.75 172 TYR A N 1
ATOM 1397 C CA . TYR A 1 172 ? -10.099 2.098 12.800 1.00 97.75 172 TYR A CA 1
ATOM 1398 C C . TYR A 1 172 ? -9.015 2.109 11.726 1.00 97.75 172 TYR A C 1
ATOM 1400 O O . TYR A 1 172 ? -8.651 1.077 11.167 1.00 97.75 172 TYR A O 1
ATOM 1408 N N . TYR A 1 173 ? -8.458 3.286 11.469 1.00 96.50 173 TYR A N 1
ATOM 1409 C CA . TYR A 1 173 ? -7.278 3.488 10.635 1.00 96.50 173 TYR A CA 1
ATOM 1410 C C . TYR A 1 173 ? -6.391 4.549 11.286 1.00 96.50 173 TYR A C 1
ATOM 1412 O O . TYR A 1 173 ? -6.888 5.511 11.876 1.00 96.50 173 TYR A O 1
ATOM 1420 N N . HIS A 1 174 ? -5.072 4.393 11.234 1.00 91.38 174 HIS A N 1
ATOM 1421 C CA . HIS A 1 174 ? -4.184 5.390 11.834 1.00 91.38 174 HIS A CA 1
ATOM 1422 C C . HIS A 1 174 ? -4.259 6.737 11.110 1.00 91.38 174 HIS A C 1
ATOM 1424 O O . HIS A 1 174 ? -4.277 6.794 9.881 1.00 91.38 174 HIS A O 1
ATOM 1430 N N . THR A 1 175 ? -4.212 7.839 11.865 1.00 91.38 175 THR A N 1
ATOM 1431 C CA . THR A 1 175 ? -3.775 9.115 11.285 1.00 91.38 175 THR A CA 1
ATOM 1432 C C . THR A 1 175 ? -2.277 9.065 11.007 1.00 91.38 175 THR A C 1
ATOM 1434 O O . THR A 1 175 ? -1.542 8.243 11.566 1.00 91.38 175 THR A O 1
ATOM 1437 N N . PHE A 1 176 ? -1.808 9.962 10.146 1.00 88.56 176 PHE A N 1
ATOM 1438 C CA . PHE A 1 176 ? -0.395 10.052 9.804 1.00 88.56 176 PHE A CA 1
ATOM 1439 C C . PHE A 1 176 ? 0.479 10.297 11.045 1.00 88.56 176 PHE A C 1
ATOM 1441 O O . PHE A 1 176 ? 1.483 9.617 11.265 1.00 88.56 176 PHE A O 1
ATOM 1448 N N . GLU A 1 177 ? 0.062 11.236 11.890 1.00 87.69 177 GLU A N 1
ATOM 1449 C CA . GLU A 1 177 ? 0.784 11.698 13.071 1.00 87.69 177 GLU A CA 1
ATOM 1450 C C . GLU A 1 177 ? 0.881 10.603 14.135 1.00 87.69 177 GLU A C 1
ATOM 1452 O O . GLU A 1 177 ? 1.956 10.369 14.694 1.00 87.69 177 GLU A O 1
ATOM 1457 N N . THR A 1 178 ? -0.230 9.915 14.403 1.00 86.81 178 THR A N 1
ATOM 1458 C CA . THR A 1 178 ? -0.278 8.810 15.367 1.00 86.81 178 THR A CA 1
ATOM 1459 C C . THR A 1 178 ? 0.498 7.606 14.850 1.00 86.81 178 THR A C 1
ATOM 1461 O O . THR A 1 178 ? 1.302 7.033 15.585 1.00 86.81 178 THR A O 1
ATOM 1464 N N . GLY A 1 179 ? 0.304 7.245 13.577 1.00 83.38 179 GLY A N 1
ATOM 1465 C CA . GLY A 1 179 ? 0.944 6.088 12.954 1.00 83.38 179 GLY A CA 1
ATOM 1466 C C . GLY A 1 179 ? 2.470 6.182 12.963 1.00 83.38 179 GLY A C 1
ATOM 1467 O O . GLY A 1 179 ? 3.135 5.222 13.345 1.00 83.38 179 GLY A O 1
ATOM 1468 N N . ILE A 1 180 ? 3.041 7.347 12.633 1.00 82.88 180 ILE A N 1
ATOM 1469 C CA . ILE A 1 180 ? 4.502 7.543 12.673 1.00 82.88 180 ILE A CA 1
ATOM 1470 C C . ILE A 1 180 ? 5.049 7.346 14.089 1.00 82.88 180 ILE A C 1
ATOM 1472 O O . ILE A 1 180 ? 6.059 6.665 14.273 1.00 82.88 180 ILE A O 1
ATOM 1476 N N . LYS A 1 181 ? 4.390 7.932 15.095 1.00 82.12 181 LYS A N 1
ATOM 1477 C CA . LYS A 1 181 ? 4.857 7.869 16.486 1.00 82.12 181 LYS A CA 1
ATOM 1478 C C . LYS A 1 181 ? 4.746 6.462 17.074 1.00 82.12 181 LYS A C 1
ATOM 1480 O O . LYS A 1 181 ? 5.625 6.061 17.833 1.00 82.12 181 LYS A O 1
ATOM 1485 N N . LEU A 1 182 ? 3.693 5.720 16.724 1.00 77.12 182 LEU A N 1
ATOM 1486 C CA . LEU A 1 182 ? 3.489 4.347 17.193 1.00 77.12 182 LEU A CA 1
ATOM 1487 C C . LEU A 1 182 ? 4.442 3.356 16.529 1.00 77.12 182 LEU A C 1
ATOM 1489 O O . LEU A 1 182 ? 4.989 2.491 17.206 1.00 77.12 182 LEU A O 1
ATOM 1493 N N . LYS A 1 183 ? 4.648 3.476 15.215 1.00 68.69 183 LYS A N 1
ATOM 1494 C CA . LYS A 1 183 ? 5.353 2.446 14.442 1.00 68.69 183 LYS A CA 1
ATOM 1495 C C . LYS A 1 183 ? 6.864 2.616 14.406 1.00 68.69 183 LYS A C 1
ATOM 1497 O O . LYS A 1 183 ? 7.544 1.704 13.958 1.00 68.69 183 LYS A O 1
ATOM 1502 N N . GLN A 1 184 ? 7.386 3.767 14.843 1.00 63.59 184 GLN A N 1
ATOM 1503 C CA . GLN A 1 184 ? 8.822 4.085 14.818 1.00 63.59 184 GLN A CA 1
ATOM 1504 C C . GLN A 1 184 ? 9.494 3.744 13.469 1.00 63.59 184 GLN A C 1
ATOM 1506 O O . GLN A 1 184 ? 10.658 3.353 13.418 1.00 63.59 184 GLN A O 1
ATOM 1511 N N . VAL A 1 185 ? 8.745 3.847 12.366 1.00 59.84 185 VAL A N 1
ATOM 1512 C CA . VAL A 1 185 ? 9.189 3.389 11.044 1.00 59.84 185 VAL A CA 1
ATOM 1513 C C . VAL A 1 185 ? 10.263 4.306 10.468 1.00 59.84 185 VAL A C 1
ATOM 1515 O O . VAL A 1 185 ? 10.187 5.533 10.578 1.00 59.84 185 VAL A O 1
ATOM 1518 N N . SER A 1 186 ? 11.257 3.710 9.806 1.00 47.19 186 SER A N 1
ATOM 1519 C CA . SER A 1 186 ? 12.235 4.436 9.002 1.00 47.19 186 SER A CA 1
ATOM 1520 C C . SER A 1 186 ? 11.607 4.835 7.662 1.00 47.19 186 SER A C 1
ATOM 1522 O O . SER A 1 186 ? 11.337 4.013 6.790 1.00 47.19 186 SER A O 1
ATOM 1524 N N . GLY A 1 187 ? 11.360 6.135 7.502 1.00 57.41 187 GLY A N 1
ATOM 1525 C CA . GLY A 1 187 ? 10.696 6.699 6.326 1.00 57.41 187 GLY A CA 1
ATOM 1526 C C . GLY A 1 187 ? 9.232 7.048 6.591 1.00 57.41 187 GLY A C 1
ATOM 1527 O O . GLY A 1 187 ? 8.514 6.357 7.308 1.00 57.41 187 GLY A O 1
ATOM 1528 N N . LYS A 1 188 ? 8.789 8.176 6.027 1.00 65.31 188 LYS A N 1
ATOM 1529 C CA . LYS A 1 188 ? 7.411 8.650 6.177 1.00 65.31 188 LYS A CA 1
ATOM 1530 C C . LYS A 1 188 ? 6.552 8.040 5.068 1.00 65.31 188 LYS A C 1
ATOM 1532 O O . LYS A 1 188 ? 6.937 8.169 3.901 1.00 65.31 188 LYS A O 1
ATOM 1537 N N . PRO A 1 189 ? 5.410 7.408 5.384 1.00 72.62 189 PRO A N 1
ATOM 1538 C CA . PRO A 1 189 ? 4.506 6.953 4.342 1.00 72.62 189 PRO A CA 1
ATOM 1539 C C . PRO A 1 189 ? 3.955 8.148 3.538 1.00 72.62 189 PRO A C 1
ATOM 1541 O O . PRO A 1 189 ? 4.025 9.292 3.995 1.00 72.62 189 PRO A O 1
ATOM 1544 N N . PRO A 1 190 ? 3.396 7.931 2.337 1.00 76.38 190 PRO A N 1
ATOM 1545 C CA . PRO A 1 190 ? 2.742 9.000 1.590 1.00 76.38 190 PRO A CA 1
ATOM 1546 C C . PRO A 1 190 ? 1.607 9.631 2.409 1.00 76.38 190 PRO A C 1
ATOM 1548 O O . PRO A 1 190 ? 0.636 8.957 2.748 1.00 76.38 190 PRO A O 1
ATOM 1551 N N . LEU A 1 191 ? 1.700 10.937 2.689 1.00 80.31 191 LEU A N 1
ATOM 1552 C CA . LEU A 1 191 ? 0.712 11.667 3.499 1.00 80.31 191 LEU A CA 1
ATOM 1553 C C . LEU A 1 191 ? -0.718 11.510 2.955 1.00 80.31 191 LEU A C 1
ATOM 1555 O O . LEU A 1 191 ? -1.673 11.442 3.724 1.00 80.31 191 LEU A O 1
ATOM 1559 N N . SER A 1 192 ? -0.876 11.417 1.631 1.00 80.50 192 SER A N 1
ATOM 1560 C CA . SER A 1 192 ? -2.176 11.258 0.972 1.00 80.50 192 SER A CA 1
ATOM 1561 C C . SER A 1 192 ? -2.928 9.991 1.396 1.00 80.50 192 SER A C 1
ATOM 1563 O O . SER A 1 192 ? -4.145 10.065 1.578 1.00 80.50 192 SER A O 1
ATOM 1565 N N . LEU A 1 193 ? -2.229 8.869 1.617 1.00 84.88 193 LEU A N 1
ATOM 1566 C CA . LEU A 1 193 ? -2.830 7.605 2.074 1.00 84.88 193 LEU A CA 1
ATOM 1567 C C . LEU A 1 193 ? -3.407 7.721 3.486 1.00 84.88 193 LEU A C 1
ATOM 1569 O O . LEU A 1 193 ? -4.419 7.107 3.792 1.00 84.88 193 LEU A O 1
ATOM 1573 N N . TYR A 1 194 ? -2.805 8.567 4.316 1.00 85.25 194 TYR A N 1
ATOM 1574 C CA . TYR A 1 194 ? -3.184 8.756 5.714 1.00 85.25 194 TYR A CA 1
ATOM 1575 C C . TYR A 1 194 ? -4.057 9.993 5.942 1.00 85.25 194 TYR A C 1
ATOM 1577 O O . TYR A 1 194 ? -4.301 10.369 7.082 1.00 85.25 194 TYR A O 1
ATOM 1585 N N . THR A 1 195 ? -4.512 10.666 4.881 1.00 86.50 195 THR A N 1
ATOM 1586 C CA . THR A 1 195 ? -5.308 11.899 5.009 1.00 86.50 195 THR A CA 1
ATOM 1587 C C . THR A 1 195 ? -6.517 11.922 4.088 1.00 86.50 195 THR A C 1
ATOM 1589 O O . THR A 1 195 ? -7.634 12.110 4.566 1.00 86.50 195 THR A O 1
ATOM 1592 N N . LYS A 1 196 ? -6.321 11.748 2.776 1.00 91.81 196 LYS A N 1
ATOM 1593 C CA . LYS A 1 196 ? -7.398 11.842 1.778 1.00 91.81 196 LYS A CA 1
ATOM 1594 C C . LYS A 1 196 ? -8.165 10.533 1.652 1.00 91.81 196 LYS A C 1
ATOM 1596 O O . LYS A 1 196 ? -9.389 10.556 1.671 1.00 91.81 196 LYS A O 1
ATOM 1601 N N . LEU A 1 197 ? -7.437 9.420 1.575 1.00 94.44 197 LEU A N 1
ATOM 1602 C CA . LEU A 1 197 ? -8.012 8.091 1.383 1.00 94.44 197 LEU A CA 1
ATOM 1603 C C . LEU A 1 197 ? -9.051 7.718 2.458 1.00 94.44 197 LEU A C 1
ATOM 1605 O O . LEU A 1 197 ? -10.179 7.440 2.085 1.00 94.44 197 LEU A O 1
ATOM 1609 N N . PRO A 1 198 ? -8.776 7.763 3.776 1.00 95.56 198 PRO A N 1
ATOM 1610 C CA . PRO A 1 198 ? -9.799 7.404 4.763 1.00 95.56 198 PRO A CA 1
ATOM 1611 C C . PRO A 1 198 ? -11.041 8.309 4.679 1.00 95.56 198 PRO A C 1
ATOM 1613 O O . PRO A 1 198 ? -12.168 7.841 4.804 1.00 95.56 198 PRO A O 1
ATOM 1616 N N . LYS A 1 199 ? -10.870 9.605 4.393 1.00 94.94 199 LYS A N 1
ATOM 1617 C CA . LYS A 1 199 ? -12.000 10.540 4.284 1.00 94.94 199 LYS A CA 1
ATOM 1618 C C . LYS A 1 199 ? -12.917 10.230 3.099 1.00 94.94 199 LYS A C 1
ATOM 1620 O O . LYS A 1 199 ? -14.127 10.376 3.247 1.00 94.94 199 LYS A O 1
ATOM 1625 N N . SER A 1 200 ? -12.382 9.792 1.954 1.00 94.88 200 SER A N 1
ATOM 1626 C CA . SER A 1 200 ? -13.217 9.433 0.795 1.00 94.88 200 SER A CA 1
ATOM 1627 C C . SER A 1 200 ? -14.090 8.199 1.043 1.00 94.88 200 SER A C 1
ATOM 1629 O O . SER A 1 200 ? -15.117 8.048 0.392 1.00 94.88 200 SER A O 1
ATOM 1631 N N . PHE A 1 201 ? -13.734 7.374 2.031 1.00 96.56 201 PHE A N 1
ATOM 1632 C CA . PHE A 1 201 ? -14.522 6.230 2.501 1.00 96.56 201 PHE A CA 1
ATOM 1633 C C . PHE A 1 201 ? -15.401 6.552 3.722 1.00 96.56 201 PHE A C 1
ATOM 1635 O O . PHE A 1 201 ? -15.945 5.647 4.347 1.00 96.56 201 PHE A O 1
ATOM 1642 N N . GLY A 1 202 ? -15.549 7.831 4.084 1.00 96.62 202 GLY A N 1
ATOM 1643 C CA . GLY A 1 202 ? -16.458 8.264 5.149 1.00 96.62 202 GLY A CA 1
ATOM 1644 C C . GLY A 1 202 ? -15.911 8.129 6.573 1.00 96.62 202 GLY A C 1
ATOM 1645 O O . GLY A 1 202 ? -16.660 8.344 7.527 1.00 96.62 202 GLY A O 1
ATOM 1646 N N . PHE A 1 203 ? -14.620 7.826 6.750 1.00 97.50 203 PHE A N 1
ATOM 1647 C CA . PHE A 1 203 ? -14.025 7.810 8.085 1.00 97.50 203 PHE A CA 1
ATOM 1648 C C . PHE A 1 203 ? -14.037 9.207 8.717 1.00 97.50 203 PHE A C 1
ATOM 1650 O O . PHE A 1 203 ? -13.737 10.218 8.072 1.00 97.50 203 PHE A O 1
ATOM 1657 N N . LYS A 1 204 ? -14.284 9.249 10.026 1.00 97.25 204 LYS A N 1
ATOM 1658 C CA . LYS A 1 204 ? -14.249 10.460 10.853 1.00 97.25 204 LYS A CA 1
ATOM 1659 C C . LYS A 1 204 ? -13.064 10.404 11.810 1.00 97.25 204 LYS A C 1
ATOM 1661 O O . LYS A 1 204 ? -12.710 9.337 12.295 1.00 97.25 204 LYS A O 1
ATOM 1666 N N . VAL A 1 205 ? -12.438 11.545 12.082 1.00 96.94 205 VAL A N 1
ATOM 1667 C CA . VAL A 1 205 ? -11.348 11.603 13.068 1.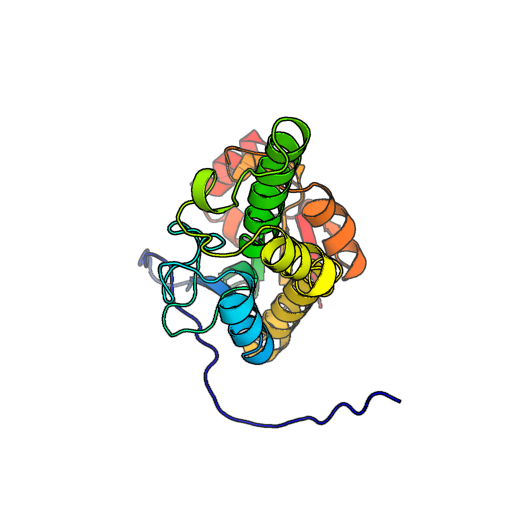00 96.94 205 VAL A CA 1
ATOM 1668 C C . VAL A 1 205 ? -11.922 11.421 14.476 1.00 96.94 205 VAL A C 1
ATOM 1670 O O . VAL A 1 205 ? -12.955 12.002 14.801 1.00 96.94 205 VAL A O 1
ATOM 1673 N N . THR A 1 206 ? -11.246 10.635 15.309 1.00 96.19 206 THR A N 1
ATOM 1674 C CA . THR A 1 206 ? -11.575 10.395 16.717 1.00 96.19 206 THR A CA 1
ATOM 1675 C C . THR A 1 206 ? -10.312 10.348 17.577 1.00 96.19 206 THR A C 1
ATOM 1677 O O . THR A 1 206 ? -9.239 9.970 17.111 1.00 96.19 206 THR A O 1
ATOM 1680 N N . GLN A 1 207 ? -10.446 10.705 18.853 1.00 94.62 207 GLN A N 1
ATOM 1681 C CA . GLN A 1 207 ? -9.411 10.515 19.882 1.00 94.62 207 GLN A CA 1
ATOM 1682 C C . GLN A 1 207 ? -9.638 9.242 20.705 1.00 94.62 207 GLN A C 1
ATOM 1684 O O . GLN A 1 207 ? -8.818 8.887 21.552 1.00 94.62 207 GLN A O 1
ATOM 1689 N N . GLN A 1 208 ? -10.744 8.539 20.461 1.00 94.31 208 GLN A N 1
ATOM 1690 C CA . GLN A 1 208 ? -11.004 7.262 21.099 1.00 94.31 208 GLN A CA 1
ATOM 1691 C C . GLN A 1 208 ? -10.110 6.197 20.468 1.00 94.31 208 GLN A C 1
ATOM 1693 O O . GLN A 1 208 ? -10.284 5.825 19.308 1.00 94.31 208 GLN A O 1
ATOM 1698 N N . ALA A 1 209 ? -9.142 5.716 21.243 1.00 92.31 209 ALA A N 1
ATOM 1699 C CA . ALA A 1 209 ? -8.281 4.623 20.827 1.00 92.31 209 ALA A CA 1
ATOM 1700 C C . ALA A 1 209 ? -9.083 3.313 20.711 1.00 92.31 209 ALA A C 1
ATOM 1702 O O . ALA A 1 209 ? -9.974 3.085 21.538 1.00 92.31 209 ALA A O 1
ATOM 1703 N N . PRO A 1 210 ? -8.720 2.411 19.779 1.00 92.56 210 PRO A N 1
ATOM 1704 C CA . PRO A 1 210 ? -9.188 1.030 19.806 1.00 92.56 210 PRO A CA 1
ATOM 1705 C C . PRO A 1 210 ? -8.972 0.428 21.198 1.00 92.56 210 PRO A C 1
ATOM 1707 O O . PRO A 1 210 ? -7.857 0.469 21.734 1.00 92.56 210 PRO A O 1
ATOM 1710 N N . GLU A 1 211 ? -10.021 -0.145 21.790 1.00 91.06 211 GLU A N 1
ATOM 1711 C CA . GLU A 1 211 ? -9.994 -0.659 23.170 1.00 91.06 211 GLU A CA 1
ATOM 1712 C C . GLU A 1 211 ? -8.842 -1.647 23.379 1.00 91.06 211 GLU A C 1
ATOM 1714 O O . GLU A 1 211 ? -8.168 -1.701 24.414 1.00 91.06 211 GLU A O 1
ATOM 1719 N N . PHE A 1 212 ? -8.566 -2.409 22.333 1.00 87.94 212 PHE A N 1
ATOM 1720 C CA . PHE A 1 212 ? -7.551 -3.423 22.350 1.00 87.94 212 PHE A CA 1
ATOM 1721 C C . PHE A 1 212 ? -6.133 -2.821 22.508 1.00 87.94 212 PHE A C 1
ATOM 1723 O O . PHE A 1 212 ? -5.304 -3.391 23.230 1.00 87.94 212 PHE A O 1
ATOM 1730 N N . LEU A 1 213 ? -5.851 -1.636 21.957 1.00 88.44 213 LEU A N 1
ATOM 1731 C CA . LEU A 1 213 ? -4.582 -0.927 22.180 1.00 88.44 213 LEU A CA 1
ATOM 1732 C C . LEU A 1 213 ? -4.457 -0.411 23.620 1.00 88.44 213 LEU A C 1
ATOM 1734 O O . LEU A 1 213 ? -3.358 -0.376 24.171 1.00 88.44 213 LEU A O 1
ATOM 1738 N N . LEU A 1 214 ? -5.573 -0.057 24.264 1.00 88.44 214 LEU A N 1
ATOM 1739 C CA . LEU A 1 214 ? -5.581 0.380 25.665 1.00 88.44 214 LEU A CA 1
ATOM 1740 C C . LEU A 1 214 ? -5.304 -0.776 26.634 1.00 88.44 214 LEU A C 1
ATOM 1742 O O . LEU A 1 214 ? -4.681 -0.572 27.679 1.00 88.44 214 LEU A O 1
ATOM 1746 N N . LYS A 1 215 ? -5.739 -1.993 26.290 1.00 87.31 215 LYS A N 1
ATOM 1747 C CA . LYS A 1 215 ? -5.475 -3.210 27.076 1.00 87.31 215 LYS A CA 1
ATOM 1748 C C . LYS A 1 215 ? -4.019 -3.669 26.967 1.00 87.31 215 LYS A C 1
ATOM 1750 O O . LYS A 1 215 ? -3.474 -4.172 27.953 1.00 87.31 215 LYS A O 1
ATOM 1755 N N . ASP A 1 216 ? -3.365 -3.443 25.829 1.00 85.38 216 ASP A N 1
ATOM 1756 C CA . ASP A 1 216 ? -1.953 -3.781 25.643 1.00 85.38 216 ASP A CA 1
ATOM 1757 C C . ASP A 1 216 ? -1.024 -2.832 26.429 1.00 85.38 216 ASP A C 1
ATOM 1759 O O . ASP A 1 216 ? -1.165 -1.609 26.410 1.00 85.38 216 ASP A O 1
ATOM 1763 N N . LYS A 1 217 ? -0.067 -3.385 27.187 1.00 85.69 217 LYS A N 1
ATOM 1764 C CA . LYS A 1 217 ? 0.821 -2.589 28.060 1.00 85.69 217 LYS A CA 1
ATOM 1765 C C . LYS A 1 217 ? 1.765 -1.693 27.257 1.00 85.69 217 LYS A C 1
ATOM 1767 O O . LYS A 1 217 ? 1.988 -0.550 27.657 1.00 85.69 217 LYS A O 1
ATOM 1772 N N . ILE A 1 218 ? 2.305 -2.207 26.153 1.00 85.06 218 ILE A N 1
ATOM 1773 C CA . ILE A 1 218 ? 3.288 -1.504 25.322 1.00 85.06 218 ILE A CA 1
ATOM 1774 C C . ILE A 1 218 ? 2.599 -0.365 24.569 1.00 85.06 218 ILE A C 1
ATOM 1776 O O . ILE A 1 218 ? 3.000 0.791 24.706 1.00 85.06 218 ILE A O 1
ATOM 1780 N N . SER A 1 219 ? 1.509 -0.667 23.869 1.00 85.12 219 SER A N 1
ATOM 1781 C CA . SER A 1 219 ? 0.700 0.307 23.132 1.00 85.12 219 SER A CA 1
ATOM 1782 C C . SER A 1 219 ? 0.246 1.443 24.043 1.00 85.12 219 SER A C 1
ATOM 1784 O O . SER A 1 219 ? 0.503 2.609 23.757 1.00 85.12 219 SER A O 1
ATOM 1786 N N . ARG A 1 220 ? -0.309 1.130 25.219 1.00 87.69 220 ARG A N 1
ATOM 1787 C CA . ARG A 1 220 ? -0.711 2.137 26.213 1.00 87.69 220 ARG A CA 1
ATOM 1788 C C . ARG A 1 220 ? 0.440 3.034 26.677 1.00 87.69 220 ARG A C 1
ATOM 1790 O O . ARG A 1 220 ? 0.214 4.222 26.898 1.00 87.69 220 ARG A O 1
ATOM 1797 N N . ARG A 1 221 ? 1.662 2.508 26.831 1.00 87.31 221 ARG A N 1
ATOM 1798 C CA . ARG A 1 221 ? 2.843 3.327 27.162 1.00 87.31 221 ARG A CA 1
ATOM 1799 C C . ARG A 1 221 ? 3.135 4.334 26.050 1.00 87.31 221 ARG A C 1
ATOM 1801 O O . ARG A 1 221 ? 3.357 5.504 26.353 1.00 87.31 221 ARG A O 1
ATOM 1808 N N . TYR A 1 222 ? 3.096 3.906 24.790 1.00 86.31 222 TYR A N 1
ATOM 1809 C CA . TYR A 1 222 ? 3.301 4.807 23.656 1.00 86.31 222 TYR A CA 1
ATOM 1810 C C . TYR A 1 222 ? 2.186 5.841 23.525 1.00 86.31 222 TYR A C 1
ATOM 1812 O O . TYR A 1 222 ? 2.479 7.019 23.357 1.00 86.31 222 TYR A O 1
ATOM 1820 N N . LEU A 1 223 ? 0.923 5.445 23.683 1.00 88.00 223 LEU A N 1
ATOM 1821 C CA . LEU A 1 223 ? -0.207 6.377 23.635 1.00 88.00 223 LEU A CA 1
ATOM 1822 C C . LEU A 1 223 ? -0.093 7.477 24.694 1.00 88.00 223 LEU A C 1
ATOM 1824 O O . LEU A 1 223 ? -0.299 8.647 24.379 1.00 88.00 223 LEU A O 1
ATOM 1828 N N . LYS A 1 224 ? 0.333 7.129 25.915 1.00 88.19 224 LYS A N 1
ATOM 1829 C CA . LYS A 1 224 ? 0.632 8.121 26.959 1.00 88.19 224 LYS A CA 1
ATOM 1830 C C . LYS A 1 224 ? 1.751 9.081 26.549 1.00 88.19 224 LYS A C 1
ATOM 1832 O O . LYS A 1 224 ? 1.630 10.274 26.792 1.00 88.19 224 LYS A O 1
ATOM 1837 N N . ALA A 1 225 ? 2.813 8.582 25.914 1.00 87.62 225 ALA A N 1
ATOM 1838 C CA . ALA A 1 225 ? 3.925 9.415 25.449 1.00 87.62 225 ALA A CA 1
ATOM 1839 C C . ALA A 1 225 ? 3.541 10.336 24.274 1.00 87.62 225 ALA A C 1
ATOM 1841 O O . ALA A 1 225 ? 4.087 11.427 24.141 1.00 87.62 225 ALA A O 1
ATOM 1842 N N . ILE A 1 226 ? 2.597 9.917 23.427 1.00 87.75 226 ILE A N 1
ATOM 1843 C CA . ILE A 1 226 ? 2.073 10.725 22.315 1.00 87.75 226 ILE A CA 1
ATOM 1844 C C . ILE A 1 226 ? 1.204 11.885 22.832 1.00 87.75 226 ILE A C 1
ATOM 1846 O O . ILE A 1 226 ? 1.142 12.935 22.187 1.00 87.75 226 ILE A O 1
ATOM 1850 N N . GLY A 1 227 ? 0.541 11.701 23.978 1.00 85.75 227 GLY A N 1
ATOM 1851 C CA . GLY A 1 227 ? -0.333 12.680 24.623 1.00 85.75 227 GLY A CA 1
ATOM 1852 C C . GLY A 1 227 ? -1.703 12.766 23.954 1.00 85.75 227 GLY A C 1
ATOM 1853 O O . GLY A 1 227 ? -2.705 12.375 24.544 1.00 85.75 227 GLY A O 1
ATOM 1854 N N . ARG A 1 228 ? -1.743 13.231 22.701 1.00 88.62 228 ARG A N 1
ATOM 1855 C CA . ARG A 1 228 ? -2.972 13.377 21.904 1.00 88.62 228 ARG A CA 1
ATOM 1856 C C . ARG A 1 228 ? -2.891 12.523 20.643 1.00 88.62 228 ARG A C 1
ATOM 1858 O O . ARG A 1 228 ? -2.470 12.991 19.588 1.00 88.62 228 ARG A O 1
ATOM 1865 N N . ALA A 1 229 ? -3.220 11.244 20.794 1.00 91.88 229 ALA A N 1
ATOM 1866 C CA . ALA A 1 229 ? -3.318 10.310 19.681 1.00 91.88 229 ALA A CA 1
ATOM 1867 C C . ALA A 1 229 ? -4.705 10.401 19.029 1.00 91.88 229 ALA A C 1
ATOM 1869 O O . ALA A 1 229 ? -5.718 10.534 19.713 1.00 91.88 229 ALA A O 1
ATOM 1870 N N . GLU A 1 230 ? -4.725 10.328 17.704 1.00 94.75 230 GLU A N 1
ATOM 1871 C CA . GLU A 1 230 ? -5.930 10.382 16.878 1.00 94.75 230 GLU A CA 1
ATOM 1872 C C . GLU A 1 230 ? -5.965 9.218 15.884 1.00 94.75 230 GLU A C 1
ATOM 1874 O O . GLU A 1 230 ? -4.927 8.728 15.425 1.00 94.75 230 GLU A O 1
ATOM 1879 N N . TRP A 1 231 ? -7.175 8.796 15.535 1.00 95.81 231 TRP A N 1
ATOM 1880 C CA . TRP A 1 231 ? -7.462 7.758 14.553 1.00 95.81 231 TRP A CA 1
ATOM 1881 C C . TRP A 1 231 ? -8.568 8.223 13.621 1.00 95.81 231 TRP A C 1
ATOM 1883 O O . TRP A 1 231 ? -9.376 9.083 13.958 1.00 95.81 231 TRP A O 1
ATOM 1893 N N . PHE A 1 232 ? -8.626 7.615 12.452 1.00 97.50 232 PHE A N 1
ATOM 1894 C CA . PHE A 1 232 ? -9.824 7.571 11.638 1.00 97.50 232 PHE A CA 1
ATOM 1895 C C . PHE A 1 232 ? -10.702 6.421 12.122 1.00 97.50 232 PHE A C 1
ATOM 1897 O O . PHE A 1 232 ? -10.201 5.330 12.375 1.00 97.50 232 PHE A O 1
ATOM 1904 N N . TYR A 1 233 ? -12.000 6.667 12.230 1.00 98.06 233 TYR A N 1
ATOM 1905 C CA . TYR A 1 233 ? -13.000 5.703 12.659 1.00 98.06 233 TYR A CA 1
ATOM 1906 C C . TYR A 1 233 ? -14.165 5.656 11.674 1.00 98.06 233 TYR A C 1
ATOM 1908 O O . TYR A 1 233 ? -14.678 6.694 11.245 1.00 98.06 233 TYR A O 1
ATOM 1916 N N . LEU A 1 234 ? -14.573 4.439 11.338 1.00 97.69 234 LEU A N 1
ATOM 1917 C CA . LEU A 1 234 ? -15.738 4.112 10.535 1.00 97.69 234 LEU A CA 1
ATOM 1918 C C . LEU A 1 234 ? -16.572 3.098 11.327 1.00 97.69 234 LEU A C 1
ATOM 1920 O O . LEU A 1 234 ? -16.221 1.920 11.410 1.00 97.69 234 LEU A O 1
ATOM 1924 N N . GLY A 1 235 ? -17.646 3.593 11.940 1.00 91.94 235 GLY A N 1
ATOM 1925 C CA . GLY A 1 235 ? -18.661 2.770 12.600 1.00 91.94 235 GLY A CA 1
ATOM 1926 C C . GLY A 1 235 ? -19.694 2.239 11.609 1.00 91.94 235 GLY A C 1
ATOM 1927 O O . GLY A 1 235 ? -19.682 2.632 10.439 1.00 91.94 235 GLY A O 1
ATOM 1928 N N . GLU A 1 236 ? -20.539 1.327 12.085 1.00 69.94 236 GLU A N 1
ATOM 1929 C CA . GLU A 1 236 ? -21.821 1.002 11.434 1.00 69.94 236 GLU A CA 1
ATOM 1930 C C . GLU A 1 236 ? -22.787 2.187 11.471 1.00 69.94 236 GLU A C 1
ATOM 1932 O O . GLU A 1 236 ? -22.793 2.912 12.495 1.00 69.94 236 GLU A O 1
#

Solvent-accessible surface area (backbone atoms only — not comparable to full-atom values): 13761 Å² total; per-residue (Å²): 137,85,81,83,75,87,79,82,83,88,86,80,85,74,70,60,81,69,63,86,82,79,88,59,93,90,64,72,67,44,52,42,47,51,74,42,61,50,56,70,73,52,52,54,49,46,49,73,24,33,31,44,76,40,88,83,68,42,74,31,63,53,93,92,48,96,62,54,85,84,78,48,51,50,44,33,40,36,38,31,43,37,32,68,87,74,36,34,37,36,42,70,49,76,52,47,54,26,64,53,38,47,53,52,50,47,55,54,48,53,64,46,30,80,78,36,80,82,61,53,41,34,83,82,40,70,42,27,64,24,54,55,69,40,35,48,46,40,55,70,58,64,44,49,68,47,73,79,42,50,68,60,55,49,52,51,52,49,52,48,44,38,45,72,74,67,65,44,50,35,41,34,31,50,25,55,74,35,42,50,71,73,62,70,57,93,73,83,75,66,64,56,67,41,55,53,52,50,47,78,73,65,32,41,82,37,66,74,68,62,67,68,45,63,72,35,72,66,51,36,52,50,47,60,73,61,67,78,47,45,26,31,39,37,71,122

Organism: NCBI:txid86304

Secondary structure (DSSP, 8-state):
--------S-S-------------TT--EEEEEEEEEPPHHHHHHHHHHH--S-SSS-TT--TTS---SSSPPEEEEEEEEEEGGGTEEEEEEEE-HHHHHHHHHHHHHHHHHTT-TT--GGGT-TT--S-HHHHHHIIIIITHHHHHHHHHHHHHHHHHIIIIIS---EEEEE-HHHHHHHH--SSPPPTTTTTHHHHHTT-EEE----HHHHHSHHHHHHHHHHSS--EEEE--

Nearest PDB structures (foldseek):
  7ypu-assembly2_D  TM=5.934E-01  e=5.135E-02  Streptomyces lavendulae subsp. lavendulae
  7ypu-assembly4_G  TM=5.864E-01  e=5.135E-02  Streptomyces lavendulae subsp. lavendulae
  7ypu-assembly2_C  TM=5.836E-01  e=7.374E-02  Streptomyces lavendulae subsp. lavendulae
  7ypu-assembly4_H  TM=5.853E-01  e=8.836E-02  Streptomyces lavendulae subsp. lavendulae
  7ypu-assembly1_A  TM=3.647E-01  e=2.985E-02  Streptomyces lavendulae subsp. lavendulae

Foldseek 3Di:
DDDDDDDDDDDDPPFPQDDDDPDDPDWDKGKTKGFDFDDPVLLVLCCVLQVFPDQQDAQQDDPVDDADRPRTGTQKMWIWIDTVVLLEIERLDIDGSRLVRLVVLLVVQVVVCVVPVQDASCVSPVRGPHGPVSSCCCNVPVCVVCVVCVLLVRVVVVVCCSCPVVVGFKYKYFAQLQSCQQVVDDDRDDNCSRPVNLVVVPWDKDQDDDVVLCVDPSSVVSNVVSVRGIITMDGD

pLDDT: mean 82.98, std 21.07, range [20.2, 98.06]

Sequence (236 aa):
MLRTKAISCEERLAAERFGSRKKQLGLIRVSLVLQINFPTSHVKKYEALVKPDDLEHGPFESWCHPVHQEGRKTMAWARMDIDFATNTVLIEEIQNDWLRKAQQAWRKIEKRRQKNPTHKPATINSEIGASYEAFSKYINQELAVYEKHWAEATMAAAIHFIRSELGIGNIYYHTFETGIKLKQVSGKPPLSLYTKLPKSFGFKVTQQAPEFLLKDKISRRYLKAIGRAEWFYLGE

Radius of gyration: 20.1 Å; Cα contacts (8 Å, |Δi|>4): 343; chains: 1; bounding box: 47×34×53 Å

Mean predicted aligned error: 8.36 Å